Protein AF-A0A956QX83-F1 (afdb_monomer_lite)

Foldseek 3Di:
DQVVVVVVCVVVVQKDKAFLQDVVLPTDPVPVVRIAIFGPLLRVLVVVLVVVVVVVCVVPVFDKAKGWDFDCDPPHSHGQKIWIWIATPQGWIWIAIGGRDSDNPDGPPTDTDDDPPDPPFLAFDPVLLLLLLLQVLVQLLLVVLVCVQQDDDKDWDADQPVQWIWIQHPNDIDTFHKAWQFKDALSNQKTFGPVLPVVVVGDPVRCPLLVQQCVVCVVVVGCVSPPRMGGVSHPNPVSVQSSSCLSVVASHKDWDDDDRMTIIIGTHPDVPRDDDPALLVSCQVRLVVCVVPDDRQASQSNSVSSLVVVPWDWDDDPFWIWTQDPQRFIWIWGADPSNHTPDIDGDGDDDD

Sequence (352 aa):
MANLKLEMLKMTGQVSKVLLMPELFGGDDKNKLNVIWLYKSAAKQKDEFDRQLQALIQESGIEWSYRAEPEYGDDSEMPECLKLQAISRNGQKLTQTIANSSSAGAVTVAEFSEGHESEALFLPSPKFVDLYHQHIAASFDKHVQLEELLGDDWSWNLDMSTALLTLTIKGDTLDIPFQVLGSESHVSGTWLWSWANQASNLPEKVLDAALKLRAQGEDQEIPELTEASLPLEAVSGHMLSLVARGICGADAFFCGPYENGGVFLLLTDFPQLPVPENPAVRMTSIFPLLVSNVPVDNHRAAFEGYAKYYGFVTEQDQSEVVARHEKFGELVAEFDEMNRMTSLDARLQPTG

pLDDT: mean 85.87, std 13.09, range [37.88, 98.5]

Secondary structure (DSSP, 8-state):
-HHHHHHHHHHTT-EEEEESS-GGGT--SSSGGGEEEEEHHHHHHHHHHHHHHHHHHHHH---EEEEEEEE--TT-SS-SEEEEEEEETTSEEEEEEEE--SS-----PPEEEE-------S---HHHHHHHHHHHHHHHHHHHHHHHHHTTSEEEEEETTTTEEEEEETTEEEEEEEEEEEEEETTTTEEEEGGG-GGGT--GGG-HHHHHHHHHHHHHT-HHHHSSEEETTT--HHHHHHHHHHHHT-SEEEEEEETTEEEEEEE-S-TTSPPPS-HHHHHHHHHHHHHHHS--S-HHHHHHHHHHHTTPEEEE-SSEEEEEETTTEEEEEEE-TTS-EEEEEEEPPP--

Radius of gyration: 24.21 Å; chains: 1; bounding box: 53×48×77 Å

Structure (mmCIF, N/CA/C/O backbone):
data_AF-A0A956QX83-F1
#
_entry.id   AF-A0A956QX83-F1
#
loop_
_atom_site.group_PDB
_atom_site.id
_atom_site.type_symbol
_atom_site.label_atom_id
_atom_site.label_alt_id
_atom_site.label_comp_id
_atom_site.label_asym_id
_atom_site.label_entity_id
_atom_site.label_seq_id
_atom_site.pdbx_PDB_ins_code
_atom_site.Cartn_x
_atom_site.Cartn_y
_atom_site.Cartn_z
_atom_site.occupancy
_atom_site.B_iso_or_equiv
_atom_site.auth_seq_id
_atom_site.auth_comp_id
_atom_site.auth_asym_id
_atom_site.auth_atom_id
_atom_site.pdbx_PDB_model_num
ATOM 1 N N . MET A 1 1 ? 14.057 -14.928 -30.510 1.00 46.44 1 MET A N 1
ATOM 2 C CA . MET A 1 1 ? 14.604 -14.310 -31.746 1.00 46.44 1 MET A CA 1
ATOM 3 C C . MET A 1 1 ? 14.774 -12.789 -31.632 1.00 46.44 1 MET A C 1
ATOM 5 O O . MET A 1 1 ? 15.619 -12.268 -32.349 1.00 46.44 1 MET A O 1
ATOM 9 N N . ALA A 1 2 ? 14.039 -12.092 -30.750 1.00 50.97 2 ALA A N 1
ATOM 10 C CA . ALA A 1 2 ? 14.083 -10.630 -30.584 1.00 50.97 2 ALA A CA 1
ATOM 11 C C . ALA A 1 2 ? 15.495 -10.050 -30.342 1.00 50.97 2 ALA A C 1
ATOM 13 O O . ALA A 1 2 ? 15.917 -9.165 -31.086 1.00 50.97 2 ALA A O 1
ATOM 14 N N . ASN A 1 3 ? 16.269 -10.656 -29.436 1.00 56.69 3 ASN A N 1
ATOM 15 C CA . ASN A 1 3 ? 17.637 -10.234 -29.094 1.00 56.69 3 ASN A CA 1
ATOM 16 C C . ASN A 1 3 ? 18.593 -10.166 -30.309 1.00 56.69 3 ASN A C 1
ATOM 18 O O . ASN A 1 3 ? 19.411 -9.260 -30.438 1.00 56.69 3 ASN A O 1
ATOM 22 N N . LEU A 1 4 ? 18.433 -11.058 -31.300 1.00 65.12 4 LEU A N 1
ATOM 23 C CA . LEU A 1 4 ? 19.295 -11.063 -32.492 1.00 65.12 4 LEU A CA 1
ATOM 24 C C . LEU A 1 4 ? 19.037 -9.855 -33.414 1.00 65.12 4 LEU A C 1
ATOM 26 O O . LEU A 1 4 ? 19.945 -9.379 -34.095 1.00 65.12 4 LEU A O 1
ATOM 30 N N . LYS A 1 5 ? 17.794 -9.358 -33.452 1.00 76.44 5 LYS A N 1
ATOM 31 C CA . LYS A 1 5 ? 17.377 -8.266 -34.343 1.00 76.44 5 LYS A CA 1
ATOM 32 C C . LYS A 1 5 ? 17.945 -6.927 -33.875 1.00 76.44 5 LYS A C 1
ATOM 34 O O . LYS A 1 5 ? 18.493 -6.188 -34.692 1.00 76.44 5 LYS A O 1
ATOM 39 N N . LEU A 1 6 ? 17.852 -6.631 -32.578 1.00 78.31 6 LEU A N 1
ATOM 40 C CA . LEU A 1 6 ? 18.382 -5.393 -32.008 1.00 78.31 6 LEU A CA 1
ATOM 41 C C . LEU A 1 6 ? 19.915 -5.337 -32.112 1.00 78.31 6 LEU A C 1
ATOM 43 O O . LEU A 1 6 ? 20.459 -4.314 -32.528 1.00 78.31 6 LEU A O 1
ATOM 47 N N . GLU A 1 7 ? 20.615 -6.438 -31.829 1.00 78.56 7 GLU A N 1
ATOM 48 C CA . GLU A 1 7 ? 22.078 -6.501 -31.967 1.00 78.56 7 GLU A CA 1
ATOM 49 C C . GLU A 1 7 ? 22.543 -6.242 -33.412 1.00 78.56 7 GLU A C 1
ATOM 51 O O . GLU A 1 7 ? 23.458 -5.447 -33.642 1.00 78.56 7 GLU A O 1
ATOM 56 N N . MET A 1 8 ? 21.854 -6.793 -34.420 1.00 80.00 8 MET A N 1
ATOM 57 C CA . MET A 1 8 ? 22.146 -6.484 -35.828 1.00 80.00 8 MET A CA 1
ATOM 58 C C . MET A 1 8 ? 21.901 -5.008 -36.179 1.00 80.00 8 MET A C 1
ATOM 60 O O . MET A 1 8 ? 22.677 -4.402 -36.928 1.00 80.00 8 MET A O 1
ATOM 64 N N . LEU A 1 9 ? 20.840 -4.400 -35.644 1.00 82.75 9 LEU A N 1
ATOM 65 C CA . LEU A 1 9 ? 20.542 -2.982 -35.860 1.00 82.75 9 LEU A CA 1
ATOM 66 C C . LEU A 1 9 ? 21.596 -2.070 -35.215 1.00 82.75 9 LEU A C 1
ATOM 68 O O . LEU A 1 9 ? 21.980 -1.066 -35.824 1.00 82.75 9 LEU A O 1
ATOM 72 N N . LYS A 1 10 ? 22.109 -2.436 -34.032 1.00 84.25 10 LYS A N 1
ATOM 73 C CA . LYS A 1 10 ? 23.231 -1.746 -33.372 1.00 84.25 10 LYS A CA 1
ATOM 74 C C . LYS A 1 10 ? 24.503 -1.842 -34.214 1.00 84.25 10 LYS A C 1
ATOM 76 O O . LYS A 1 10 ? 25.115 -0.817 -34.506 1.00 84.25 10 LYS A O 1
ATOM 81 N N . MET A 1 11 ? 24.861 -3.044 -34.679 1.00 80.88 11 MET A N 1
ATOM 82 C CA . MET A 1 11 ? 26.059 -3.274 -35.504 1.00 80.88 11 MET A CA 1
ATOM 83 C C . MET A 1 11 ? 26.023 -2.520 -36.837 1.00 80.88 11 MET A C 1
ATOM 85 O O . MET A 1 11 ? 27.048 -2.034 -37.308 1.00 80.88 11 MET A O 1
ATOM 89 N N . THR A 1 12 ? 24.842 -2.413 -37.449 1.00 79.31 12 THR A N 1
ATOM 90 C CA . THR A 1 12 ? 24.645 -1.678 -38.709 1.00 79.31 12 THR A CA 1
ATOM 91 C C . THR A 1 12 ? 24.437 -0.174 -38.502 1.00 79.31 12 THR A C 1
ATOM 93 O O . THR A 1 12 ? 24.319 0.572 -39.474 1.00 79.31 12 THR A O 1
ATOM 96 N N . GLY A 1 13 ? 24.400 0.292 -37.247 1.00 83.62 13 GLY A N 1
ATOM 97 C CA . GLY A 1 13 ? 24.228 1.698 -36.891 1.00 83.62 13 GLY A CA 1
ATOM 98 C C . GLY A 1 13 ? 22.877 2.279 -37.312 1.00 83.62 13 GLY A C 1
ATOM 99 O O . GLY A 1 13 ? 22.805 3.469 -37.621 1.00 83.62 13 GLY A O 1
ATOM 100 N N . GLN A 1 14 ? 21.821 1.467 -37.381 1.00 82.00 14 GLN A N 1
ATOM 101 C CA . GLN A 1 14 ? 20.471 1.910 -37.767 1.00 82.00 14 GLN A CA 1
ATOM 102 C C . GLN A 1 14 ? 19.671 2.486 -36.593 1.00 82.00 14 GLN A C 1
ATOM 104 O O . GLN A 1 14 ? 18.729 3.256 -36.797 1.00 82.00 14 GLN A O 1
ATOM 109 N N . VAL A 1 15 ? 20.075 2.145 -35.372 1.00 89.00 15 VAL A N 1
ATOM 110 C CA . VAL A 1 15 ? 19.472 2.613 -34.124 1.00 89.00 15 VAL A CA 1
ATOM 111 C C . VAL A 1 15 ? 20.457 3.458 -33.324 1.00 89.00 15 VAL A C 1
ATOM 113 O O . VAL A 1 15 ? 21.674 3.334 -33.483 1.00 89.00 15 VAL A O 1
ATOM 116 N N . SER A 1 16 ? 19.915 4.309 -32.464 1.00 92.12 16 SER A N 1
ATOM 117 C CA . SER A 1 16 ? 20.657 5.111 -31.497 1.00 92.12 16 SER A CA 1
ATOM 118 C C . SER A 1 16 ? 20.177 4.791 -30.085 1.00 92.12 16 SER A C 1
ATOM 120 O O . SER A 1 16 ? 18.991 4.529 -29.868 1.00 92.12 16 SER A O 1
ATOM 122 N N . LYS A 1 17 ? 21.113 4.841 -29.135 1.00 91.38 17 LYS A N 1
ATOM 123 C CA . LYS A 1 17 ? 20.817 4.883 -27.703 1.00 91.38 17 LYS A CA 1
ATOM 124 C C . LYS A 1 17 ? 20.175 6.238 -27.407 1.00 91.38 17 LYS A C 1
ATOM 126 O O . LYS A 1 17 ? 20.722 7.257 -27.825 1.00 91.38 17 LYS A O 1
ATOM 131 N N . VAL A 1 18 ? 19.035 6.240 -26.728 1.00 90.62 18 VAL A N 1
ATOM 132 C CA . VAL A 1 18 ? 18.272 7.448 -26.396 1.00 90.62 18 VAL A CA 1
ATOM 133 C C . VAL A 1 18 ? 17.897 7.401 -24.921 1.00 90.62 18 VAL A C 1
ATOM 135 O O . VAL A 1 18 ? 17.578 6.329 -24.401 1.00 90.62 18 VAL A O 1
ATOM 138 N N . LEU A 1 19 ? 17.951 8.555 -24.258 1.00 83.12 19 LEU A N 1
ATOM 139 C CA . LEU A 1 19 ? 17.480 8.691 -22.887 1.00 83.12 19 LEU A CA 1
ATOM 140 C C . LEU A 1 19 ? 15.972 8.966 -22.870 1.00 83.12 19 LEU A C 1
ATOM 142 O O . LEU A 1 19 ? 15.488 9.825 -23.614 1.00 83.12 19 LEU A O 1
ATOM 146 N N . LEU A 1 20 ? 15.230 8.256 -22.020 1.00 81.25 20 LEU A N 1
ATOM 147 C CA . LEU A 1 20 ? 13.818 8.552 -21.769 1.00 81.25 20 LEU A CA 1
ATOM 148 C C . LEU A 1 20 ? 13.698 9.923 -21.100 1.00 81.25 20 LEU A C 1
ATOM 150 O O . LEU A 1 20 ? 13.101 10.841 -21.668 1.00 81.25 20 LEU A O 1
ATOM 154 N N . MET A 1 21 ? 14.357 10.070 -19.955 1.00 84.06 21 MET A N 1
ATOM 155 C CA . MET A 1 21 ? 14.589 11.316 -19.242 1.00 84.06 21 MET A CA 1
ATOM 156 C C . MET A 1 21 ? 15.870 11.979 -19.766 1.00 84.06 21 MET A C 1
ATOM 158 O O . MET A 1 21 ? 16.940 11.372 -19.665 1.00 84.06 21 MET A O 1
ATOM 162 N N . PRO A 1 22 ? 15.805 13.197 -20.329 1.00 86.12 22 PRO A N 1
ATOM 163 C CA . PRO A 1 22 ? 16.991 13.877 -20.833 1.00 86.12 22 PRO A CA 1
ATOM 164 C C . PRO A 1 22 ? 17.897 14.359 -19.689 1.00 86.12 22 PRO A C 1
ATOM 166 O O . PRO A 1 22 ? 17.451 14.556 -18.557 1.00 86.12 22 PRO A O 1
ATOM 169 N N . GLU A 1 23 ? 19.167 14.626 -20.006 1.00 82.56 23 GLU A N 1
ATOM 170 C CA . GLU A 1 23 ? 20.165 15.151 -19.053 1.00 82.56 23 GLU A CA 1
ATOM 171 C C . GLU A 1 23 ? 19.707 16.445 -18.364 1.00 82.56 23 GLU A C 1
ATOM 173 O O . GLU A 1 23 ? 20.067 16.705 -17.217 1.00 82.56 23 GLU A O 1
ATOM 178 N N . LEU A 1 24 ? 18.860 17.228 -19.043 1.00 79.50 24 LEU A N 1
ATOM 179 C CA . LEU A 1 24 ? 18.242 18.443 -18.512 1.00 79.50 24 LEU A CA 1
ATOM 180 C C . LEU A 1 24 ? 17.506 18.217 -17.179 1.00 79.50 24 LEU A C 1
ATOM 182 O O . LEU A 1 24 ? 17.478 19.119 -16.348 1.00 79.50 24 LEU A O 1
ATOM 186 N N . PHE A 1 25 ? 16.954 17.021 -16.969 1.00 74.50 25 PHE A N 1
ATOM 187 C CA . PHE A 1 25 ? 16.244 16.619 -15.751 1.00 74.50 25 PHE A CA 1
ATOM 188 C C . PHE A 1 25 ? 17.030 15.582 -14.932 1.00 74.50 25 PHE A C 1
ATOM 190 O O . PHE A 1 25 ? 16.453 14.801 -14.180 1.00 74.50 25 PHE A O 1
ATOM 197 N N . GLY A 1 26 ? 18.356 15.536 -15.090 1.00 73.56 26 GLY A N 1
ATOM 198 C CA . GLY A 1 26 ? 19.218 14.607 -14.354 1.00 73.56 26 GLY A CA 1
ATOM 199 C C . GLY A 1 26 ? 19.170 13.164 -14.863 1.00 73.56 26 GLY A C 1
ATOM 200 O O . GLY A 1 26 ? 19.702 12.273 -14.206 1.00 73.56 26 GLY A O 1
ATOM 201 N N . GLY A 1 27 ? 18.560 12.919 -16.026 1.00 75.62 27 GLY A N 1
ATOM 202 C CA . GLY A 1 27 ? 18.612 11.614 -16.668 1.00 75.62 27 GLY A CA 1
ATOM 203 C C . GLY A 1 27 ? 20.031 11.274 -17.116 1.00 75.62 27 GLY A C 1
ATOM 204 O O . GLY A 1 27 ? 20.701 12.087 -17.748 1.00 75.62 27 GLY A O 1
ATOM 205 N N . ASP A 1 28 ? 20.485 10.061 -16.812 1.00 78.06 28 ASP A N 1
ATOM 206 C CA . ASP A 1 28 ? 21.788 9.566 -17.247 1.00 78.06 28 ASP A CA 1
ATOM 207 C C . ASP A 1 28 ? 21.687 8.203 -17.931 1.00 78.06 28 ASP A C 1
ATOM 209 O O . ASP A 1 28 ? 20.619 7.593 -18.031 1.00 78.06 28 ASP A O 1
ATOM 213 N N . ASP A 1 29 ? 22.827 7.746 -18.440 1.00 77.19 29 ASP A N 1
ATOM 214 C CA . ASP A 1 29 ? 22.947 6.519 -19.207 1.00 77.19 29 ASP A CA 1
ATOM 215 C C . ASP A 1 29 ? 23.491 5.329 -18.387 1.00 77.19 29 ASP A C 1
ATOM 217 O O . ASP A 1 29 ? 23.665 4.233 -18.944 1.00 77.19 29 ASP A O 1
ATOM 221 N N . LYS A 1 30 ? 23.730 5.551 -17.081 1.00 70.88 30 LYS A N 1
ATOM 222 C CA . LYS A 1 30 ? 24.133 4.555 -16.077 1.00 70.88 30 LYS A CA 1
ATOM 223 C C . LYS A 1 30 ? 22.913 3.831 -15.526 1.00 70.88 30 LYS A C 1
ATOM 225 O O . LYS A 1 30 ? 22.973 2.618 -15.306 1.00 70.88 30 LYS A O 1
ATOM 230 N N . ASN A 1 31 ? 21.802 4.549 -15.351 1.00 68.50 31 ASN A N 1
ATOM 231 C CA . ASN A 1 31 ? 20.514 3.944 -15.070 1.00 68.50 31 ASN A CA 1
ATOM 232 C C . ASN A 1 31 ? 19.985 3.260 -16.336 1.00 68.50 31 ASN A C 1
ATOM 234 O O . ASN A 1 31 ? 19.467 3.897 -17.252 1.00 68.50 31 ASN A O 1
ATOM 238 N N . LYS A 1 32 ? 20.086 1.929 -16.378 1.00 72.00 32 LYS A N 1
ATOM 239 C CA . LYS A 1 32 ? 19.614 1.134 -17.520 1.00 72.00 32 LYS A CA 1
ATOM 240 C C . LYS A 1 32 ? 18.109 1.284 -17.779 1.00 72.00 32 LYS A C 1
ATOM 242 O O . LYS A 1 32 ? 17.696 1.047 -18.908 1.00 72.00 32 LYS A O 1
ATOM 247 N N . LEU A 1 33 ? 17.321 1.705 -16.784 1.00 70.12 33 LEU A N 1
ATOM 248 C CA . LEU A 1 33 ? 15.886 1.976 -16.934 1.00 70.12 33 LEU A CA 1
ATOM 249 C C . LEU A 1 33 ? 15.605 3.279 -17.693 1.00 70.12 33 LEU A C 1
ATOM 251 O O . LEU A 1 33 ? 14.513 3.454 -18.219 1.00 70.12 33 LEU A O 1
ATOM 255 N N . ASN A 1 34 ? 16.587 4.177 -17.791 1.00 79.44 34 ASN A N 1
ATOM 256 C CA . ASN A 1 34 ? 16.458 5.435 -18.519 1.00 79.44 34 ASN A CA 1
ATOM 257 C C . ASN A 1 34 ? 16.865 5.319 -19.998 1.00 79.44 34 ASN A C 1
ATOM 259 O O . ASN A 1 34 ? 16.892 6.310 -20.722 1.00 79.44 34 ASN A O 1
ATOM 263 N N . VAL A 1 35 ? 17.230 4.125 -20.463 1.00 83.50 35 VAL A N 1
ATOM 264 C CA . VAL A 1 35 ? 17.821 3.924 -21.785 1.00 83.50 35 VAL A CA 1
ATOM 265 C C . VAL A 1 35 ? 16.893 3.092 -22.654 1.00 83.50 35 VAL A C 1
ATOM 267 O O . VAL A 1 35 ? 16.581 1.951 -22.325 1.00 83.50 35 VAL A O 1
ATOM 270 N N . ILE A 1 36 ? 16.564 3.617 -23.831 1.00 89.25 36 ILE A N 1
ATOM 271 C CA . ILE A 1 36 ? 15.876 2.876 -24.891 1.00 89.25 36 ILE A CA 1
ATOM 272 C C . ILE A 1 36 ? 16.667 2.923 -26.200 1.00 89.25 36 ILE A C 1
ATOM 274 O O . ILE A 1 36 ? 17.572 3.743 -26.390 1.00 89.25 36 ILE A O 1
ATOM 278 N N . TRP A 1 37 ? 16.315 2.031 -27.124 1.00 91.00 37 TRP A N 1
ATOM 279 C CA . TRP A 1 37 ? 16.853 2.021 -28.482 1.00 91.00 37 TRP A CA 1
ATOM 280 C C . TRP A 1 37 ? 15.775 2.430 -29.478 1.00 91.00 37 TRP A C 1
ATOM 282 O O . TRP A 1 37 ? 14.738 1.779 -29.599 1.00 91.00 37 TRP A O 1
ATOM 292 N N . LEU A 1 38 ? 16.051 3.498 -30.222 1.00 90.75 38 LEU A N 1
ATOM 293 C CA . LEU A 1 38 ? 15.176 4.011 -31.272 1.00 90.75 38 LEU A CA 1
ATOM 294 C C . LEU A 1 38 ? 15.886 3.957 -32.620 1.00 90.75 38 LEU A C 1
ATOM 296 O O . LEU A 1 38 ? 17.107 4.108 -32.695 1.00 90.75 38 LEU A O 1
ATOM 300 N N . TYR A 1 39 ? 15.133 3.808 -33.709 1.00 90.81 39 TYR A N 1
ATOM 301 C CA . TYR A 1 39 ? 15.662 4.104 -35.039 1.00 90.81 39 TYR A CA 1
ATOM 302 C C . TYR A 1 39 ? 16.174 5.546 -35.086 1.00 90.81 39 TYR A C 1
ATOM 304 O O . TYR A 1 39 ? 15.608 6.445 -34.464 1.00 90.81 39 TYR A O 1
ATOM 312 N N . LYS A 1 40 ? 17.236 5.792 -35.862 1.00 90.81 40 LYS A N 1
ATOM 313 C CA . LYS A 1 40 ? 17.860 7.126 -35.969 1.00 90.81 40 LYS A CA 1
ATOM 314 C C . LYS A 1 40 ? 16.878 8.252 -36.318 1.00 90.81 40 LYS A C 1
ATOM 316 O O . LYS A 1 40 ? 17.082 9.386 -35.902 1.00 90.81 40 LYS A O 1
ATOM 321 N N . SER A 1 41 ? 15.838 7.957 -37.093 1.00 86.31 41 SER A N 1
ATOM 322 C CA . SER A 1 41 ? 14.743 8.879 -37.426 1.00 86.31 41 SER A CA 1
ATOM 323 C C . SER A 1 41 ? 13.917 9.287 -36.202 1.00 86.31 41 SER A C 1
ATOM 325 O O . SER A 1 41 ? 13.597 10.463 -36.056 1.00 86.31 41 SER A O 1
ATOM 327 N N . ALA A 1 42 ? 13.583 8.338 -35.328 1.00 88.38 42 ALA A N 1
ATOM 328 C CA . ALA A 1 42 ? 12.840 8.577 -34.093 1.00 88.38 42 ALA A CA 1
ATOM 329 C C . ALA A 1 42 ? 13.721 9.233 -33.017 1.00 88.38 42 ALA A C 1
ATOM 331 O O . ALA A 1 42 ? 13.288 10.181 -32.369 1.00 88.38 42 ALA A O 1
ATOM 332 N N . ALA A 1 43 ? 14.989 8.820 -32.908 1.00 91.19 43 ALA A N 1
ATOM 333 C CA . ALA A 1 43 ? 15.965 9.458 -32.023 1.00 91.19 43 ALA A CA 1
ATOM 334 C C . ALA A 1 43 ? 16.116 10.961 -32.321 1.00 91.19 43 ALA A C 1
ATOM 336 O O . ALA A 1 43 ? 16.028 11.781 -31.419 1.00 91.19 43 ALA A O 1
ATOM 337 N N . LYS A 1 44 ? 16.215 11.341 -33.603 1.00 91.25 44 LYS A N 1
ATOM 338 C CA . LYS A 1 44 ? 16.272 12.758 -34.001 1.00 91.25 44 LYS A CA 1
ATOM 339 C C . LYS A 1 44 ? 15.028 13.561 -33.617 1.00 91.25 44 LYS A C 1
ATOM 341 O O . LYS A 1 44 ? 15.147 14.752 -33.362 1.00 91.25 44 LYS A O 1
ATOM 346 N N . GLN A 1 45 ? 13.848 12.941 -33.629 1.00 90.25 45 GLN A N 1
ATOM 347 C CA . GLN A 1 45 ? 12.608 13.615 -33.229 1.00 90.25 45 GLN A CA 1
ATOM 348 C C . GLN A 1 45 ? 12.589 13.870 -31.721 1.00 90.25 45 GLN A C 1
ATOM 350 O O . GLN A 1 45 ? 12.242 14.966 -31.298 1.00 90.25 45 GLN A O 1
ATOM 355 N N . LYS A 1 46 ? 13.053 12.900 -30.928 1.00 92.31 46 LYS A N 1
ATOM 356 C CA . LYS A 1 46 ? 13.252 13.067 -29.487 1.00 92.31 46 LYS A CA 1
ATOM 357 C C . LYS A 1 46 ? 14.265 14.174 -29.177 1.00 92.31 46 LYS A C 1
ATOM 359 O O . LYS A 1 46 ? 13.968 15.049 -28.374 1.00 92.31 46 LYS A O 1
ATOM 364 N N . ASP A 1 47 ? 15.407 14.182 -29.866 1.00 91.81 47 ASP A N 1
ATOM 365 C CA . ASP A 1 47 ? 16.435 15.219 -29.697 1.00 91.81 47 ASP A CA 1
ATOM 366 C C . ASP A 1 47 ? 15.901 16.627 -30.022 1.00 91.81 47 ASP A C 1
ATOM 368 O O . ASP A 1 47 ? 16.357 17.622 -29.459 1.00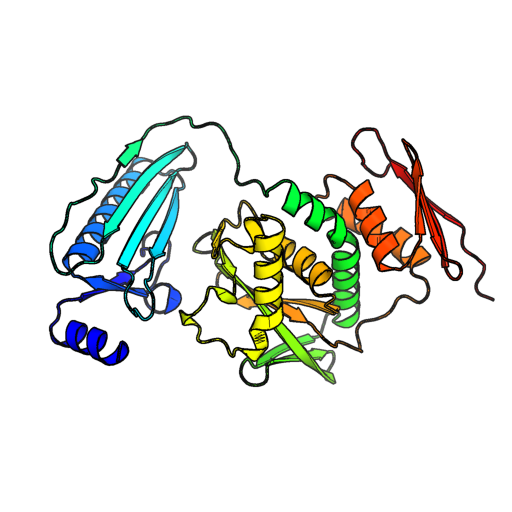 91.81 47 ASP A O 1
ATOM 372 N N . GLU A 1 48 ? 14.965 16.733 -30.970 1.00 92.31 48 GLU A N 1
ATOM 373 C CA . GLU A 1 48 ? 14.306 17.994 -31.312 1.00 92.31 48 GLU A CA 1
ATOM 374 C C . GLU A 1 48 ? 13.328 18.434 -30.217 1.00 92.31 48 GLU A C 1
ATOM 376 O O . GLU A 1 48 ? 13.375 19.590 -29.800 1.00 92.31 48 GLU A O 1
ATOM 381 N N . PHE A 1 49 ? 12.502 17.512 -29.712 1.00 91.38 49 PHE A N 1
ATOM 382 C CA . PHE A 1 49 ? 11.592 17.762 -28.591 1.00 91.38 49 PHE A CA 1
ATOM 383 C C . PHE A 1 49 ? 12.343 18.269 -27.356 1.00 91.38 49 PHE A C 1
ATOM 385 O O . PHE A 1 49 ? 11.992 19.304 -26.789 1.00 91.38 49 PHE A O 1
ATOM 392 N N . ASP A 1 50 ? 13.422 17.581 -26.976 1.00 89.44 50 ASP A N 1
ATOM 393 C CA . ASP A 1 50 ? 14.226 17.941 -25.805 1.00 89.44 50 ASP A CA 1
ATOM 394 C C . ASP A 1 50 ? 14.865 19.323 -25.959 1.00 89.44 50 ASP A C 1
ATOM 396 O O . ASP A 1 50 ? 14.907 20.101 -25.006 1.00 89.44 50 ASP A O 1
ATOM 400 N N . ARG A 1 51 ? 15.332 19.664 -27.168 1.00 91.50 51 ARG A N 1
ATOM 401 C CA . ARG A 1 51 ? 15.920 20.979 -27.449 1.00 91.50 51 ARG A CA 1
ATOM 402 C C . ARG A 1 51 ? 14.883 22.097 -27.374 1.00 91.50 51 ARG A C 1
ATOM 404 O O . ARG A 1 51 ? 15.194 23.171 -26.863 1.00 91.50 51 ARG A O 1
ATOM 411 N N . GLN A 1 52 ? 13.669 21.852 -27.868 1.00 90.62 52 GLN A N 1
ATOM 412 C CA . GLN A 1 52 ? 12.560 22.803 -27.756 1.00 90.62 52 GLN A CA 1
ATOM 413 C C . GLN A 1 52 ? 12.191 23.041 -26.291 1.00 90.62 52 GLN A C 1
ATOM 415 O O . GLN A 1 52 ? 12.097 24.188 -25.860 1.00 90.62 52 GLN A O 1
ATOM 420 N N . LEU A 1 53 ? 12.069 21.972 -25.504 1.00 87.12 53 LEU A N 1
ATOM 421 C CA . LEU A 1 53 ? 11.797 22.072 -24.074 1.00 87.12 53 LEU A CA 1
ATOM 422 C C . LEU A 1 53 ? 12.917 22.799 -23.315 1.00 87.12 53 LEU A C 1
ATOM 424 O O . LEU A 1 53 ? 12.643 23.649 -22.470 1.00 87.12 53 LEU A O 1
ATOM 428 N N . GLN A 1 54 ? 14.180 22.524 -23.648 1.00 89.06 54 GLN A N 1
ATOM 429 C CA . GLN A 1 54 ? 15.321 23.218 -23.055 1.00 89.06 54 GLN A CA 1
ATOM 430 C C . GLN A 1 54 ? 15.279 24.729 -23.313 1.00 89.06 54 GLN A C 1
ATOM 432 O O . GLN A 1 54 ? 15.553 25.505 -22.397 1.00 89.06 54 GLN A O 1
ATOM 437 N N . ALA A 1 55 ? 14.917 25.151 -24.529 1.00 88.06 55 ALA A N 1
ATOM 438 C CA . ALA A 1 55 ? 14.750 26.566 -24.851 1.00 88.06 55 ALA A CA 1
ATOM 439 C C . ALA A 1 55 ? 13.629 27.204 -24.010 1.00 88.06 55 ALA A C 1
ATOM 441 O O . ALA A 1 55 ? 13.849 28.248 -23.399 1.00 88.06 55 ALA A O 1
ATOM 442 N N . LEU A 1 56 ? 12.477 26.533 -23.878 1.00 85.25 56 LEU A N 1
ATOM 443 C CA . LEU A 1 56 ? 11.351 27.009 -23.060 1.00 85.25 56 LEU A CA 1
ATOM 444 C C . LEU A 1 56 ? 11.716 27.158 -21.574 1.00 85.25 56 LEU A C 1
ATOM 446 O O . LEU A 1 56 ? 11.339 28.141 -20.930 1.00 85.25 56 LEU A O 1
ATOM 450 N N . ILE A 1 57 ? 12.477 26.211 -21.021 1.00 82.94 57 ILE A N 1
ATOM 451 C CA . ILE A 1 57 ? 12.953 26.268 -19.630 1.00 82.94 57 ILE A CA 1
ATOM 452 C C . ILE A 1 57 ? 13.920 27.439 -19.431 1.00 82.94 57 ILE A C 1
ATOM 454 O O . ILE A 1 57 ? 13.803 28.171 -18.448 1.00 82.94 57 ILE A O 1
ATOM 458 N N . GLN A 1 58 ? 14.846 27.654 -20.371 1.00 84.38 58 GLN A N 1
ATOM 459 C CA . GLN A 1 58 ? 15.810 28.758 -20.300 1.00 84.38 58 GLN A CA 1
ATOM 460 C C . GLN A 1 58 ? 15.154 30.136 -20.435 1.00 84.38 58 GLN A C 1
ATOM 462 O O . GLN A 1 58 ? 15.591 31.079 -19.778 1.00 84.38 58 GLN A O 1
ATOM 467 N N . GLU A 1 59 ? 14.121 30.263 -21.268 1.00 77.69 59 GLU A N 1
ATOM 468 C CA . GLU A 1 59 ? 13.413 31.528 -21.490 1.00 77.69 59 GLU A CA 1
ATOM 469 C C . GLU A 1 59 ? 12.496 31.911 -20.322 1.00 77.69 59 GLU A C 1
ATOM 471 O O . GLU A 1 59 ? 12.370 33.093 -20.000 1.00 77.69 59 GLU A O 1
ATOM 476 N N . SER A 1 60 ? 11.858 30.925 -19.684 1.00 74.88 60 SER A N 1
ATOM 477 C CA . SER A 1 60 ? 10.824 31.166 -18.670 1.00 74.88 60 SER A CA 1
ATOM 478 C C . SER A 1 60 ? 11.329 31.090 -17.226 1.00 74.8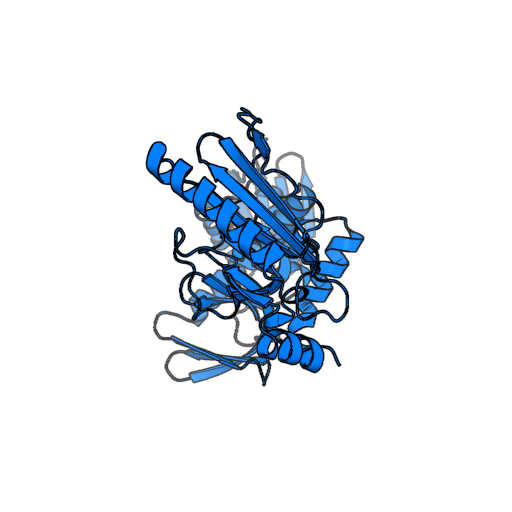8 60 SER A C 1
ATOM 480 O O . SER A 1 60 ? 10.787 31.775 -16.358 1.00 74.88 60 SER A O 1
ATOM 482 N N . GLY A 1 61 ? 12.343 30.261 -16.941 1.00 69.75 61 GLY A N 1
ATOM 483 C CA . GLY A 1 61 ? 12.765 29.938 -15.571 1.00 69.75 61 GLY A CA 1
ATOM 484 C C . GLY A 1 61 ? 11.687 29.225 -14.740 1.00 69.75 61 GLY A C 1
ATOM 485 O O . GLY A 1 61 ? 11.789 29.174 -13.516 1.00 69.75 61 GLY A O 1
ATOM 486 N N . ILE A 1 62 ? 10.637 28.721 -15.394 1.00 72.31 62 ILE A N 1
ATOM 487 C CA . ILE A 1 62 ? 9.502 28.035 -14.773 1.00 72.31 62 ILE A CA 1
ATOM 488 C C . ILE A 1 62 ? 9.854 26.555 -14.595 1.00 72.31 62 ILE A C 1
ATOM 490 O O . ILE A 1 62 ? 10.600 25.989 -15.389 1.00 72.31 62 ILE A O 1
ATOM 494 N N . GLU A 1 63 ? 9.320 25.924 -13.552 1.00 75.69 63 GLU A N 1
ATOM 495 C CA . GLU A 1 63 ? 9.438 24.478 -13.337 1.00 75.69 63 GLU A CA 1
ATOM 496 C C . GLU A 1 63 ? 8.572 23.707 -14.345 1.00 75.69 63 GLU A C 1
ATOM 498 O O . GLU A 1 63 ? 7.412 24.063 -14.570 1.00 75.69 63 GLU A O 1
ATOM 503 N N . TRP A 1 64 ? 9.123 22.639 -14.924 1.00 83.81 64 TRP A N 1
ATOM 504 C CA . TRP A 1 64 ? 8.428 21.745 -15.853 1.00 83.81 64 TRP A CA 1
ATOM 505 C C . TRP A 1 64 ? 8.468 20.311 -15.333 1.00 83.81 64 TRP A C 1
ATOM 507 O O . TRP A 1 64 ? 9.520 19.841 -14.902 1.00 83.81 64 TRP A O 1
ATOM 517 N N . SER A 1 65 ? 7.342 19.607 -15.423 1.00 78.50 65 SER A N 1
ATOM 518 C CA . SER A 1 65 ? 7.304 18.150 -15.383 1.00 78.50 65 SER A CA 1
ATOM 519 C C . SER A 1 65 ? 7.533 17.603 -16.789 1.00 78.50 65 SER A C 1
ATOM 521 O O . SER A 1 65 ? 7.173 18.236 -17.785 1.00 78.50 65 SER A O 1
ATOM 523 N N . TYR A 1 66 ? 8.157 16.433 -16.881 1.00 85.88 66 TYR A N 1
ATOM 524 C CA . TYR A 1 66 ? 8.477 15.783 -18.144 1.00 85.88 66 TYR A CA 1
ATOM 525 C C . TYR A 1 66 ? 8.179 14.288 -18.054 1.00 85.88 66 TYR A C 1
ATOM 527 O O . TYR A 1 66 ? 8.517 13.629 -17.072 1.00 85.88 66 TYR A O 1
ATOM 535 N N . ARG A 1 67 ? 7.585 13.744 -19.112 1.00 80.00 67 ARG A N 1
ATOM 536 C CA . ARG A 1 67 ? 7.206 12.345 -19.231 1.00 80.00 67 ARG A CA 1
ATOM 537 C C . ARG A 1 67 ? 7.577 11.797 -20.604 1.00 80.00 67 ARG A C 1
ATOM 539 O O . ARG A 1 67 ? 7.294 12.419 -21.627 1.00 80.00 67 ARG A O 1
ATOM 546 N N . ALA A 1 68 ? 8.173 10.608 -20.609 1.00 84.81 68 ALA A N 1
ATOM 547 C CA . ALA A 1 68 ? 8.464 9.827 -21.803 1.00 84.81 68 ALA A CA 1
ATOM 548 C C . ALA A 1 68 ? 7.938 8.398 -21.614 1.00 84.81 68 ALA A C 1
ATOM 550 O O . ALA A 1 68 ? 8.483 7.639 -20.817 1.00 84.81 68 ALA A O 1
ATOM 551 N N . GLU A 1 69 ? 6.879 8.044 -22.336 1.00 82.69 69 GLU A N 1
ATOM 552 C CA . GLU A 1 69 ? 6.181 6.759 -22.251 1.00 82.69 69 GLU A CA 1
ATOM 553 C C . GLU A 1 69 ? 6.470 5.934 -23.519 1.00 82.69 69 GLU A C 1
ATOM 555 O O . GLU A 1 69 ? 5.913 6.212 -24.588 1.00 82.69 69 GLU A O 1
ATOM 560 N N . PRO A 1 70 ? 7.386 4.954 -23.455 1.00 86.62 70 PRO A N 1
ATOM 561 C CA . PRO A 1 70 ? 7.595 4.006 -24.541 1.00 86.62 70 PRO A CA 1
ATOM 562 C C . PRO A 1 70 ? 6.478 2.949 -24.552 1.00 86.62 70 PRO A C 1
ATOM 564 O O . PRO A 1 70 ? 6.216 2.316 -23.533 1.00 86.62 70 PRO A O 1
ATOM 567 N N . GLU A 1 71 ? 5.866 2.702 -25.708 1.00 84.25 71 GLU A N 1
ATOM 568 C CA . GLU A 1 71 ? 4.883 1.625 -25.893 1.00 84.25 71 GLU A CA 1
ATOM 569 C C . GLU A 1 71 ? 5.507 0.472 -26.669 1.00 84.25 71 GLU A C 1
ATOM 571 O O . GLU A 1 71 ? 6.095 0.681 -27.732 1.00 84.25 71 GLU A O 1
ATOM 576 N N . TYR A 1 72 ? 5.369 -0.747 -26.156 1.00 80.62 72 TYR A N 1
ATOM 577 C CA . TYR A 1 72 ? 5.927 -1.954 -26.758 1.00 80.62 72 TYR A CA 1
ATOM 578 C C . TYR A 1 72 ? 4.801 -2.852 -27.266 1.00 80.62 72 TYR A C 1
ATOM 580 O O . TYR A 1 72 ? 3.816 -3.068 -26.565 1.00 80.62 72 TYR A O 1
ATOM 588 N N . GLY A 1 73 ? 4.967 -3.386 -28.474 1.00 74.31 73 GLY A N 1
ATOM 589 C CA . GLY A 1 73 ? 4.189 -4.531 -28.938 1.00 74.31 73 GLY A CA 1
ATOM 590 C C . GLY A 1 73 ? 4.738 -5.841 -28.366 1.00 74.31 73 GLY A C 1
ATOM 591 O O . GLY A 1 73 ? 5.863 -5.884 -27.853 1.00 74.31 73 GLY A O 1
ATOM 592 N N . ASP A 1 74 ? 3.956 -6.913 -28.490 1.00 61.03 74 ASP A N 1
ATOM 593 C CA . ASP A 1 74 ? 4.341 -8.251 -28.032 1.00 61.03 74 ASP A CA 1
ATOM 594 C C . ASP A 1 74 ? 5.707 -8.672 -28.622 1.00 61.03 74 ASP A C 1
ATOM 596 O O . ASP A 1 74 ? 5.952 -8.560 -29.827 1.00 61.03 74 ASP A O 1
ATOM 600 N N . ASP A 1 75 ? 6.612 -9.160 -27.765 1.00 57.16 75 ASP A N 1
ATOM 601 C CA . ASP A 1 75 ? 7.953 -9.664 -28.113 1.00 57.16 75 ASP A CA 1
ATOM 602 C C . ASP A 1 75 ? 8.955 -8.648 -28.727 1.00 57.16 75 ASP A C 1
ATOM 604 O O . ASP A 1 75 ? 9.919 -9.050 -29.399 1.00 57.16 75 ASP A O 1
ATOM 608 N N . SER A 1 76 ? 8.801 -7.337 -28.486 1.00 71.94 76 SER A N 1
ATOM 609 C CA . SER A 1 76 ? 9.739 -6.311 -28.980 1.00 71.94 76 SER A CA 1
ATOM 610 C C . SER A 1 76 ? 10.668 -5.732 -27.900 1.00 71.94 76 SER A C 1
ATOM 612 O O . SER A 1 76 ? 10.224 -5.190 -26.899 1.00 71.94 76 SER A O 1
ATOM 614 N N . GLU A 1 77 ? 11.984 -5.751 -28.146 1.00 77.56 77 GLU A N 1
ATOM 615 C CA . GLU A 1 77 ? 12.999 -5.081 -27.300 1.00 77.56 77 GLU A CA 1
ATOM 616 C C . GLU A 1 77 ? 13.141 -3.573 -27.590 1.00 77.56 77 GLU A C 1
ATOM 618 O O . GLU A 1 77 ? 13.884 -2.858 -26.916 1.00 77.56 77 GLU A O 1
ATOM 623 N N . MET A 1 78 ? 12.465 -3.082 -28.629 1.00 85.75 78 MET A N 1
ATOM 624 C CA . MET A 1 78 ? 12.381 -1.662 -28.969 1.00 85.75 78 MET A CA 1
ATOM 625 C C . MET A 1 78 ? 10.917 -1.228 -28.895 1.00 85.75 78 MET A C 1
ATOM 627 O O . MET A 1 78 ? 10.057 -1.982 -29.358 1.00 85.75 78 MET A O 1
ATOM 631 N N . PRO A 1 79 ? 10.613 -0.023 -28.397 1.00 85.56 79 PRO A N 1
ATOM 632 C CA . PRO A 1 79 ? 9.237 0.449 -28.391 1.00 85.56 79 PRO A CA 1
ATOM 633 C C . PRO A 1 79 ? 8.738 0.633 -29.824 1.00 85.56 79 PRO A C 1
ATOM 635 O O . PRO A 1 79 ? 9.522 0.976 -30.705 1.00 85.56 79 PRO A O 1
ATOM 638 N N . GLU A 1 80 ? 7.455 0.422 -30.080 1.00 85.88 80 GLU A N 1
ATOM 639 C CA . GLU A 1 80 ? 6.815 0.771 -31.350 1.00 85.88 80 GLU A CA 1
ATOM 640 C C . GLU A 1 80 ? 6.537 2.273 -31.434 1.00 85.88 80 GLU A C 1
ATOM 642 O O . GLU A 1 80 ? 6.618 2.867 -32.514 1.00 85.88 80 GLU A O 1
ATOM 647 N N . CYS A 1 81 ? 6.275 2.912 -30.291 1.00 85.81 81 CYS A N 1
ATOM 648 C CA . CYS A 1 81 ? 6.078 4.350 -30.200 1.00 85.81 81 CYS A CA 1
ATOM 649 C C . CYS A 1 81 ? 6.669 4.934 -28.907 1.00 85.81 81 CYS A C 1
ATOM 651 O O . CYS A 1 81 ? 6.889 4.228 -27.925 1.00 85.81 81 CYS A O 1
ATOM 653 N N . LEU A 1 82 ? 6.948 6.234 -28.919 1.00 86.81 82 LEU A N 1
ATOM 654 C CA . LEU A 1 82 ? 7.365 7.000 -27.753 1.00 86.81 82 LEU A CA 1
ATOM 655 C C . LEU A 1 82 ? 6.467 8.229 -27.624 1.00 86.81 82 LEU A C 1
ATOM 657 O O . LEU A 1 82 ? 6.496 9.108 -28.489 1.00 86.81 82 LEU A O 1
ATOM 661 N N . LYS A 1 83 ? 5.688 8.298 -26.549 1.00 85.12 83 LYS A N 1
ATOM 662 C CA . LYS A 1 83 ? 4.872 9.465 -26.208 1.00 85.12 83 LYS A CA 1
ATOM 663 C C . LYS A 1 83 ? 5.657 10.377 -25.275 1.00 85.12 83 LYS A C 1
ATOM 665 O O . LYS A 1 83 ? 6.194 9.935 -24.266 1.00 85.12 83 LYS A O 1
ATOM 670 N N . LEU A 1 84 ? 5.738 11.649 -25.629 1.00 83.56 84 LEU A N 1
ATOM 671 C CA . LEU A 1 84 ? 6.446 12.693 -24.904 1.00 83.56 84 LEU A CA 1
ATOM 672 C C . LEU A 1 84 ? 5.453 13.747 -24.440 1.00 83.56 84 LEU A C 1
ATOM 674 O O . LEU A 1 84 ? 4.598 14.193 -25.211 1.00 83.56 84 LEU A O 1
ATOM 678 N N . GLN A 1 85 ? 5.595 14.170 -23.193 1.00 85.81 85 GLN A N 1
ATOM 679 C CA . GLN A 1 85 ? 4.802 15.238 -22.609 1.00 85.81 85 GLN A CA 1
ATOM 680 C C . GLN A 1 85 ? 5.663 16.049 -21.650 1.00 85.81 85 GLN A C 1
ATOM 682 O O . GLN A 1 85 ? 6.355 15.488 -20.811 1.00 85.81 85 GLN A O 1
ATOM 687 N N . ALA A 1 86 ? 5.587 17.369 -21.745 1.00 81.56 86 ALA A N 1
ATOM 688 C CA . ALA A 1 86 ? 6.121 18.276 -20.749 1.00 81.56 86 ALA A CA 1
ATOM 689 C C . ALA A 1 86 ? 5.049 19.297 -20.368 1.00 81.56 86 ALA A C 1
ATOM 691 O O . ALA A 1 86 ? 4.363 19.826 -21.248 1.00 81.56 86 ALA A O 1
ATOM 692 N N . ILE A 1 87 ? 4.885 19.542 -19.069 1.00 79.19 87 ILE A N 1
ATOM 693 C CA . ILE A 1 87 ? 3.884 20.466 -18.529 1.00 79.19 87 ILE A CA 1
ATOM 694 C C . ILE A 1 87 ? 4.584 21.428 -17.575 1.00 79.19 87 ILE A C 1
ATOM 696 O O . ILE A 1 87 ? 5.232 21.008 -16.621 1.00 79.19 87 ILE A O 1
ATOM 700 N N . SER A 1 88 ? 4.463 22.724 -17.820 1.00 81.50 88 SER A N 1
ATOM 701 C CA . SER A 1 88 ? 4.987 23.741 -16.918 1.00 81.50 88 SER A CA 1
ATOM 702 C C . SER A 1 88 ? 4.054 23.962 -15.726 1.00 81.50 88 SER A C 1
ATOM 704 O O . SER A 1 88 ? 2.842 23.748 -15.794 1.00 81.50 88 SER A O 1
ATOM 706 N N . ARG A 1 89 ? 4.591 24.517 -14.639 1.00 67.50 89 ARG A N 1
ATOM 707 C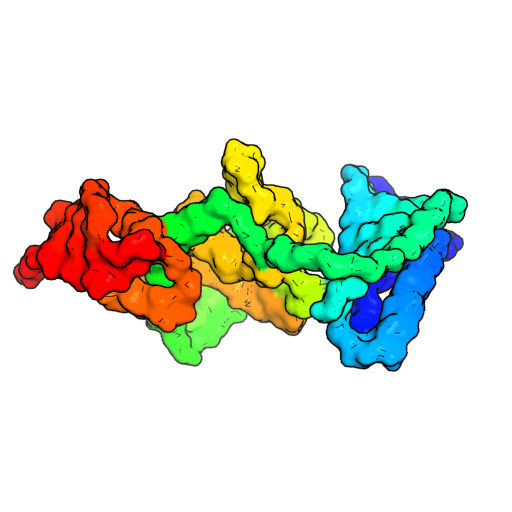 CA . ARG A 1 89 ? 3.805 24.906 -13.458 1.00 67.50 89 ARG A CA 1
ATOM 708 C C . ARG A 1 89 ? 2.679 25.906 -13.754 1.00 67.50 89 ARG A C 1
ATOM 710 O O . ARG A 1 89 ? 1.714 25.972 -13.002 1.00 67.50 89 ARG A O 1
ATOM 717 N N . ASN A 1 90 ? 2.792 26.696 -14.822 1.00 76.44 90 ASN A N 1
ATOM 718 C CA . ASN A 1 90 ? 1.753 27.635 -15.258 1.00 76.44 90 ASN A CA 1
ATOM 719 C C . ASN A 1 90 ? 0.826 27.068 -16.353 1.00 76.44 90 ASN A C 1
ATOM 721 O O . ASN A 1 90 ? 0.083 27.837 -16.958 1.00 76.44 90 ASN A O 1
ATOM 725 N N . GLY A 1 91 ? 0.861 25.754 -16.606 1.00 72.75 91 GLY A N 1
ATOM 726 C CA . GLY A 1 91 ? -0.080 25.064 -17.494 1.00 72.75 91 GLY A CA 1
ATOM 727 C C . GLY A 1 91 ? 0.286 25.074 -18.982 1.00 72.75 91 GLY A C 1
ATOM 728 O O . GLY A 1 91 ? -0.517 24.641 -19.804 1.00 72.75 91 GLY A O 1
ATOM 729 N N . GLN A 1 92 ? 1.484 25.533 -19.361 1.00 81.12 92 GLN A N 1
ATOM 730 C CA . GLN A 1 92 ? 1.981 25.355 -20.728 1.00 81.12 92 GLN A CA 1
ATOM 731 C C . GLN A 1 92 ? 2.270 23.878 -20.968 1.00 81.12 92 GLN A C 1
ATOM 733 O O . GLN A 1 92 ? 2.862 23.203 -20.126 1.00 81.12 92 GLN A O 1
ATOM 738 N N . LYS A 1 93 ? 1.870 23.380 -22.135 1.00 83.00 93 LYS A N 1
ATOM 739 C CA . LYS A 1 93 ? 1.991 21.967 -22.481 1.00 83.00 93 LYS A CA 1
ATOM 740 C C . LYS A 1 93 ? 2.698 21.806 -23.817 1.00 83.00 93 LYS A C 1
ATOM 742 O O . LYS A 1 93 ? 2.340 22.457 -24.797 1.00 83.00 93 LYS A O 1
ATOM 747 N N . LEU A 1 94 ? 3.681 20.911 -23.835 1.00 87.12 94 LEU A N 1
ATOM 748 C CA . LEU A 1 94 ? 4.381 20.455 -25.028 1.00 87.12 94 LEU A CA 1
ATOM 749 C C . LEU A 1 94 ? 4.204 18.940 -25.126 1.00 87.12 94 LEU A C 1
ATOM 751 O O . LEU A 1 94 ? 4.585 18.215 -24.209 1.00 87.12 94 LEU A O 1
ATOM 755 N N . THR A 1 95 ? 3.612 18.445 -26.212 1.00 86.19 95 THR A N 1
ATOM 756 C CA . THR A 1 95 ? 3.413 16.998 -26.408 1.00 86.19 95 THR A CA 1
ATOM 757 C C . THR A 1 95 ? 3.832 16.539 -27.791 1.00 86.19 95 THR A C 1
ATOM 759 O O . THR A 1 95 ? 3.714 17.285 -28.762 1.00 86.19 95 THR A O 1
ATOM 762 N N . GLN A 1 96 ? 4.320 15.302 -27.885 1.00 89.69 96 GLN A N 1
ATOM 763 C CA . GLN A 1 96 ? 4.652 14.672 -29.157 1.00 89.69 96 GLN A CA 1
ATOM 764 C C . GLN A 1 96 ? 4.538 13.150 -29.063 1.00 89.69 96 GLN A C 1
ATOM 766 O O . GLN A 1 96 ? 4.991 12.551 -28.100 1.00 89.69 96 GLN A O 1
ATOM 771 N N . THR A 1 97 ? 3.981 12.503 -30.087 1.00 88.81 97 THR A N 1
ATOM 772 C CA . THR A 1 97 ? 4.040 11.039 -30.232 1.00 88.81 97 THR A CA 1
ATOM 773 C C . THR A 1 97 ? 4.943 10.685 -31.405 1.00 88.81 97 THR A C 1
ATOM 775 O O . THR A 1 97 ? 4.711 11.134 -32.531 1.00 88.81 97 THR A O 1
ATOM 778 N N . ILE A 1 98 ? 5.970 9.879 -31.138 1.00 88.88 98 ILE A N 1
ATOM 779 C CA . ILE A 1 98 ? 7.000 9.477 -32.097 1.00 88.88 98 ILE A CA 1
ATOM 780 C C . ILE A 1 98 ? 6.814 7.998 -32.430 1.00 88.88 98 ILE A C 1
ATOM 782 O O . ILE A 1 98 ? 7.016 7.135 -31.582 1.00 88.88 98 ILE A O 1
ATOM 786 N N . ALA A 1 99 ? 6.493 7.684 -33.684 1.00 88.88 99 ALA A N 1
ATOM 787 C CA . ALA A 1 99 ? 6.520 6.305 -34.166 1.00 88.88 99 ALA A CA 1
ATOM 788 C C . ALA A 1 99 ? 7.973 5.832 -34.362 1.00 88.88 99 ALA A C 1
ATOM 790 O O . ALA A 1 99 ? 8.752 6.452 -35.096 1.00 88.88 99 ALA A O 1
ATOM 791 N N . ASN A 1 100 ? 8.346 4.708 -33.753 1.00 86.69 100 ASN A N 1
ATOM 792 C CA . ASN A 1 100 ? 9.691 4.148 -33.844 1.00 86.69 100 ASN A CA 1
ATOM 793 C C . ASN A 1 100 ? 9.833 3.244 -35.079 1.00 86.69 100 ASN A C 1
ATOM 795 O O . ASN A 1 100 ? 9.789 2.018 -34.999 1.00 86.69 100 ASN A O 1
ATOM 799 N N . SER A 1 101 ? 10.024 3.856 -36.248 1.00 80.94 101 SER A N 1
ATOM 800 C CA . SER A 1 101 ? 10.174 3.133 -37.518 1.00 80.94 101 SER A CA 1
ATOM 801 C C . SER A 1 101 ? 11.463 3.492 -38.261 1.00 80.94 101 SER A C 1
ATOM 803 O O . SER A 1 101 ? 12.013 4.581 -38.101 1.00 80.94 101 SER A O 1
ATOM 805 N N . SER A 1 102 ? 11.947 2.574 -39.106 1.00 69.06 102 SER A N 1
ATOM 806 C CA . SER A 1 102 ? 13.164 2.755 -39.918 1.00 69.06 102 SER A CA 1
ATOM 807 C C . SER A 1 102 ? 13.020 3.823 -41.007 1.00 69.06 102 SER A C 1
ATOM 809 O O . SER A 1 102 ? 14.014 4.338 -41.516 1.00 69.06 102 SER A O 1
ATOM 811 N N . SER A 1 103 ? 11.786 4.148 -41.388 1.00 61.22 103 SER A N 1
ATOM 812 C CA . SER A 1 103 ? 11.448 5.248 -42.288 1.00 61.22 103 SER A CA 1
ATOM 813 C C . SER A 1 103 ? 11.202 6.534 -41.504 1.00 61.22 103 SER A C 1
ATOM 815 O O . SER A 1 103 ? 10.702 6.501 -40.384 1.00 61.22 103 SER A O 1
ATOM 817 N N . ALA A 1 104 ? 11.473 7.689 -42.111 1.00 51.50 104 ALA A N 1
ATOM 818 C CA . ALA A 1 104 ? 10.902 8.953 -41.649 1.00 51.50 104 ALA A CA 1
ATOM 819 C C . ALA A 1 104 ? 9.386 8.953 -41.949 1.00 51.50 104 ALA A C 1
ATOM 821 O O . ALA A 1 104 ? 8.942 9.530 -42.938 1.00 51.50 104 ALA A O 1
ATOM 822 N N . GLY A 1 105 ? 8.609 8.196 -41.168 1.00 45.50 105 GLY A N 1
ATOM 823 C CA . GLY A 1 105 ? 7.146 8.261 -41.154 1.00 45.50 105 GLY A CA 1
ATOM 824 C C . GLY A 1 105 ? 6.668 9.586 -40.556 1.00 45.50 105 GLY A C 1
ATOM 825 O O . GLY A 1 105 ? 7.463 10.285 -39.932 1.00 45.50 105 GLY A O 1
ATOM 826 N N . ALA A 1 106 ? 5.399 9.934 -40.803 1.00 41.56 106 ALA A N 1
ATOM 827 C CA . ALA A 1 106 ? 4.792 11.232 -40.499 1.00 41.56 106 ALA A CA 1
ATOM 828 C C . ALA A 1 106 ? 5.286 11.841 -39.175 1.00 41.56 106 ALA A C 1
ATOM 830 O O . ALA A 1 106 ? 5.105 11.264 -38.106 1.00 41.56 106 ALA A O 1
ATOM 831 N N . VAL A 1 107 ? 5.917 13.012 -39.275 1.00 43.31 107 VAL A N 1
ATOM 832 C CA . VAL A 1 107 ? 6.285 13.831 -38.121 1.00 43.31 107 VAL A CA 1
ATOM 833 C C . VAL A 1 107 ? 4.984 14.330 -37.505 1.00 43.31 107 VAL A C 1
ATOM 835 O O . VAL A 1 107 ? 4.320 15.187 -38.089 1.00 43.31 107 VAL A O 1
ATOM 838 N N . THR A 1 108 ? 4.609 13.803 -36.343 1.00 46.38 108 THR A N 1
ATOM 839 C CA . THR A 1 108 ? 3.632 14.485 -35.493 1.00 46.38 108 THR A CA 1
ATOM 840 C C . THR A 1 108 ? 4.335 15.734 -34.977 1.00 46.38 108 THR A C 1
ATOM 842 O O . THR A 1 108 ? 5.352 15.637 -34.284 1.00 46.38 108 THR A O 1
ATOM 845 N N . VAL A 1 109 ? 3.881 16.905 -35.423 1.00 50.50 109 VAL A N 1
ATOM 846 C CA . VAL A 1 109 ? 4.427 18.197 -34.992 1.00 50.50 109 VAL A CA 1
ATOM 847 C C . VAL A 1 109 ? 4.189 18.320 -33.491 1.00 50.50 109 VAL A C 1
ATOM 849 O O . VAL A 1 109 ? 3.111 17.961 -33.027 1.00 50.50 109 VAL A O 1
ATOM 852 N N . ALA A 1 110 ? 5.192 18.776 -32.738 1.00 47.91 110 ALA A N 1
ATOM 853 C CA . ALA A 1 110 ? 5.013 19.052 -31.321 1.00 47.91 110 ALA A CA 1
ATOM 854 C C . ALA A 1 110 ? 3.877 20.073 -31.160 1.00 47.91 110 ALA A C 1
ATOM 856 O O . ALA A 1 110 ? 3.946 21.182 -31.697 1.00 47.91 110 ALA A O 1
ATOM 857 N N . GLU A 1 111 ? 2.807 19.671 -30.483 1.00 52.66 111 GLU A N 1
ATOM 858 C CA . GLU A 1 111 ? 1.659 20.539 -30.255 1.00 52.66 111 GLU A CA 1
ATOM 859 C C . GLU A 1 111 ? 1.938 21.371 -29.006 1.00 52.66 111 GLU A C 1
ATOM 861 O O . GLU A 1 111 ? 2.145 20.833 -27.913 1.00 52.66 111 GLU A O 1
ATOM 866 N N . PHE A 1 112 ? 1.988 22.688 -29.205 1.00 46.94 112 PHE A N 1
ATOM 867 C CA . PHE A 1 112 ? 2.081 23.682 -28.146 1.00 46.94 112 PHE A CA 1
ATOM 868 C C . PHE A 1 112 ? 0.700 24.298 -27.939 1.00 46.94 112 PHE A C 1
ATOM 870 O O . PHE A 1 112 ? 0.121 24.863 -28.870 1.00 46.94 112 PHE A O 1
ATOM 877 N N . SER A 1 113 ? 0.179 24.198 -26.720 1.00 55.47 113 SER A N 1
ATOM 878 C CA . SER A 1 113 ? -1.099 24.799 -26.345 1.00 55.47 113 SER A CA 1
ATOM 879 C C . SER A 1 113 ? -0.936 25.661 -25.099 1.00 55.47 113 SER A C 1
ATOM 881 O O . SER A 1 113 ? -0.477 25.177 -24.063 1.00 55.47 113 SER A O 1
ATOM 883 N N . GLU A 1 114 ? -1.373 26.918 -25.179 1.00 40.28 114 GLU A N 1
ATOM 884 C CA . GLU A 1 114 ? -1.628 27.758 -24.008 1.00 40.28 114 GLU A CA 1
ATOM 885 C C . GLU A 1 114 ? -3.094 27.593 -23.614 1.00 40.28 114 GLU A C 1
ATOM 887 O O . GLU A 1 114 ? -3.989 28.243 -24.156 1.00 40.28 114 GLU A O 1
ATOM 892 N N . GLY A 1 115 ? -3.343 26.662 -22.700 1.00 39.50 115 GLY A N 1
ATOM 893 C CA . GLY A 1 115 ? -4.656 26.430 -22.122 1.00 39.50 115 GLY A CA 1
ATOM 894 C C . GLY A 1 115 ? -4.598 26.658 -20.621 1.00 39.50 115 GLY A C 1
ATOM 895 O O . GLY A 1 115 ? -3.827 26.006 -19.928 1.00 39.50 115 GLY A O 1
ATOM 896 N N . HIS A 1 116 ? -5.457 27.536 -20.106 1.00 40.22 116 HIS A N 1
ATOM 897 C CA . HIS A 1 116 ? -5.933 27.400 -18.729 1.00 40.22 116 HIS A CA 1
ATOM 898 C C . HIS A 1 116 ? -6.930 26.233 -18.718 1.00 40.22 116 HIS A C 1
ATOM 900 O O . HIS A 1 116 ? -8.140 26.441 -18.643 1.00 40.22 116 HIS A O 1
ATOM 906 N N . GLU A 1 117 ? -6.443 25.006 -18.907 1.00 40.75 117 GLU A N 1
ATOM 907 C CA . GLU A 1 117 ? -7.252 23.834 -18.595 1.00 40.75 117 GLU A CA 1
ATOM 908 C C . GLU A 1 117 ? -7.350 23.775 -17.073 1.00 40.75 117 GLU A C 1
ATOM 910 O O . GLU A 1 117 ? -6.345 23.789 -16.364 1.00 40.75 117 GLU A O 1
ATOM 915 N N . SER A 1 118 ? -8.585 23.840 -16.581 1.00 37.88 118 SER A N 1
ATOM 916 C CA . SER A 1 118 ? -8.905 23.784 -15.161 1.00 37.88 118 SER A CA 1
ATOM 917 C C . SER A 1 118 ? -8.173 22.631 -14.487 1.00 37.88 118 SER A C 1
ATOM 919 O O . SER A 1 118 ? -8.093 21.559 -15.080 1.00 37.88 118 SER A O 1
ATOM 921 N N . GLU A 1 119 ? -7.746 22.861 -13.246 1.00 38.88 119 GLU A N 1
ATOM 922 C CA . GLU A 1 119 ? -7.397 21.910 -12.181 1.00 38.88 119 GLU A CA 1
ATOM 923 C C . GLU A 1 119 ? -8.324 20.669 -12.102 1.00 38.88 119 GLU A C 1
ATOM 925 O O . GLU A 1 119 ? -8.981 20.410 -11.099 1.00 38.88 119 GLU A O 1
ATOM 930 N N . ALA A 1 120 ? -8.383 19.837 -13.138 1.00 40.66 120 ALA A N 1
ATOM 931 C CA . ALA A 1 120 ? -8.707 18.430 -12.997 1.00 40.66 120 ALA A CA 1
ATOM 932 C C . ALA A 1 120 ? -7.421 17.791 -12.474 1.00 40.66 120 ALA A C 1
ATOM 934 O O . ALA A 1 120 ? -6.623 17.233 -13.227 1.00 40.66 120 ALA A O 1
ATOM 935 N N . LEU A 1 121 ? -7.172 18.049 -11.186 1.00 55.06 121 LEU A N 1
ATOM 936 C CA . LEU A 1 121 ? -6.036 17.552 -10.434 1.00 55.06 121 LEU A CA 1
ATOM 937 C C . LEU A 1 121 ? -5.908 16.047 -10.658 1.00 55.06 121 LEU A C 1
ATOM 939 O O . LEU A 1 121 ? -6.905 15.340 -10.792 1.00 55.06 121 LEU A O 1
ATOM 943 N N . PHE A 1 122 ? -4.664 15.586 -10.663 1.00 63.31 122 PHE A N 1
ATOM 944 C CA . PHE A 1 122 ? -4.261 14.203 -10.463 1.00 63.31 122 PHE A CA 1
ATOM 945 C C . PHE A 1 122 ? -4.899 13.665 -9.170 1.00 63.31 122 PHE A C 1
ATOM 947 O O . PHE A 1 122 ? -4.258 13.632 -8.132 1.00 63.31 122 PHE A O 1
ATOM 954 N N . LEU A 1 123 ? -6.190 13.342 -9.189 1.00 79.75 123 LEU A N 1
ATOM 955 C CA . LEU A 1 123 ? -6.923 12.810 -8.050 1.00 79.75 123 LEU A CA 1
ATOM 956 C C . LEU A 1 123 ? -7.210 11.336 -8.312 1.00 79.75 123 LEU A C 1
ATOM 958 O O . LEU A 1 123 ? -7.590 10.987 -9.435 1.00 79.75 123 LEU A O 1
ATOM 962 N N . PRO A 1 124 ? -7.058 10.480 -7.294 1.00 89.12 124 PRO A N 1
ATOM 963 C CA . PRO A 1 124 ? -7.462 9.092 -7.405 1.00 89.12 124 PRO A CA 1
ATOM 964 C C . PRO A 1 124 ? -8.967 8.976 -7.677 1.00 89.12 124 PRO A C 1
ATOM 966 O O . PRO A 1 124 ? -9.779 9.805 -7.252 1.00 89.12 124 PRO A O 1
ATOM 969 N N . SER A 1 125 ? -9.343 7.910 -8.373 1.00 94.12 125 SER A N 1
ATOM 970 C CA . SER A 1 125 ? -10.724 7.560 -8.659 1.00 94.12 125 SER A CA 1
ATOM 971 C C . SER A 1 125 ? -11.516 7.357 -7.359 1.00 94.12 125 SER A C 1
ATOM 973 O O . SER A 1 125 ? -10.969 6.849 -6.375 1.00 94.12 125 SER A O 1
ATOM 975 N N . PRO A 1 126 ? -12.826 7.675 -7.329 1.00 94.75 126 PRO A N 1
ATOM 976 C CA . PRO A 1 126 ? -13.648 7.456 -6.137 1.00 94.75 126 PRO A CA 1
ATOM 977 C C . PRO A 1 126 ? -13.591 6.012 -5.618 1.00 94.75 126 PRO A C 1
ATOM 979 O O . PRO A 1 126 ? -13.504 5.795 -4.415 1.00 94.75 126 PRO A O 1
ATOM 982 N N . LYS A 1 127 ? -13.543 5.022 -6.522 1.00 96.62 127 LYS A N 1
ATOM 983 C CA . LYS A 1 127 ? -13.426 3.602 -6.155 1.00 96.62 127 LYS A CA 1
ATOM 984 C C . LYS A 1 127 ? -12.098 3.290 -5.457 1.00 96.62 127 LYS A C 1
ATOM 986 O O . LYS A 1 127 ? -12.077 2.520 -4.500 1.00 96.62 127 LYS A O 1
ATOM 991 N N . PHE A 1 128 ? -10.992 3.886 -5.908 1.00 96.50 128 PHE A N 1
ATOM 992 C CA . PHE A 1 128 ? -9.707 3.731 -5.228 1.00 96.50 128 PHE A CA 1
ATOM 993 C C . PHE A 1 128 ? -9.697 4.429 -3.866 1.00 96.50 128 PHE A C 1
ATOM 995 O O . PHE A 1 128 ? -9.196 3.866 -2.895 1.00 96.50 128 PHE A O 1
ATOM 1002 N N . VAL A 1 129 ? -10.294 5.620 -3.768 1.00 95.44 129 VAL A N 1
ATOM 1003 C CA . VAL A 1 129 ? -10.450 6.341 -2.495 1.00 95.44 129 VAL A CA 1
ATOM 1004 C C . VAL A 1 129 ? -11.266 5.521 -1.488 1.00 95.44 129 VAL A C 1
ATOM 1006 O O . VAL A 1 129 ? -10.893 5.448 -0.317 1.00 95.44 129 VAL A O 1
ATOM 1009 N N . ASP A 1 130 ? -12.325 4.841 -1.929 1.00 96.19 130 ASP A N 1
ATOM 1010 C CA . ASP A 1 130 ? -13.110 3.941 -1.077 1.00 96.19 130 ASP A CA 1
ATOM 1011 C C . ASP A 1 130 ? -12.269 2.760 -0.563 1.00 96.19 130 ASP A C 1
ATOM 1013 O O . ASP A 1 130 ? -12.294 2.465 0.634 1.00 96.19 130 ASP A O 1
ATOM 1017 N N . LEU A 1 131 ? -11.464 2.128 -1.429 1.00 97.25 131 LEU A N 1
ATOM 1018 C CA . LEU A 1 131 ? -10.525 1.072 -1.023 1.00 97.25 131 LEU A CA 1
ATOM 1019 C C . LEU A 1 131 ? -9.464 1.582 -0.043 1.00 97.25 131 LEU A C 1
ATOM 1021 O O . LEU A 1 131 ? -9.132 0.899 0.929 1.00 97.25 131 LEU A O 1
ATOM 1025 N N . TYR A 1 132 ? -8.928 2.776 -0.293 1.00 96.56 132 TYR A N 1
ATOM 1026 C CA . TYR A 1 132 ? -7.965 3.418 0.591 1.00 96.56 132 TYR A CA 1
ATOM 1027 C C . TYR A 1 132 ? -8.569 3.614 1.978 1.00 96.56 132 TYR A C 1
ATOM 1029 O O . TYR A 1 132 ? -8.009 3.118 2.956 1.00 96.56 132 TYR A O 1
ATOM 1037 N N . HIS A 1 133 ? -9.749 4.232 2.073 1.00 96.62 133 HIS A N 1
ATOM 1038 C CA . HIS A 1 133 ? -10.443 4.390 3.346 1.00 96.62 133 HIS A CA 1
ATOM 1039 C C . HIS A 1 133 ? -10.735 3.040 4.003 1.00 96.62 133 HIS A C 1
ATOM 1041 O O . HIS A 1 133 ? -10.478 2.884 5.188 1.00 96.62 133 HIS A O 1
ATOM 1047 N N . GLN A 1 134 ? -11.176 2.030 3.255 1.00 97.06 134 GLN A N 1
ATOM 1048 C CA . GLN A 1 134 ? -11.457 0.705 3.809 1.00 97.06 134 GLN A CA 1
ATOM 1049 C C . GLN A 1 134 ? -10.232 0.041 4.467 1.00 97.06 134 GLN A C 1
ATOM 1051 O O . GLN A 1 134 ? -10.390 -0.731 5.417 1.00 97.06 134 GLN A O 1
ATOM 1056 N N . HIS A 1 135 ? -9.017 0.302 3.980 1.00 97.38 135 HIS A N 1
ATOM 1057 C CA . HIS A 1 135 ? -7.821 -0.435 4.400 1.00 97.38 135 HIS A CA 1
ATOM 1058 C C . HIS A 1 135 ? -6.801 0.387 5.195 1.00 97.38 135 HIS A C 1
ATOM 1060 O O . HIS A 1 135 ? -6.005 -0.206 5.928 1.00 97.38 135 HIS A O 1
ATOM 1066 N N . ILE A 1 136 ? -6.835 1.721 5.113 1.00 96.06 136 ILE A N 1
ATOM 1067 C CA . ILE A 1 136 ? -5.796 2.598 5.669 1.00 96.06 136 ILE A CA 1
ATOM 1068 C C . ILE A 1 136 ? -5.551 2.363 7.158 1.00 96.06 136 ILE A C 1
ATOM 1070 O O . ILE A 1 136 ? -4.405 2.227 7.567 1.00 96.06 136 ILE A O 1
ATOM 1074 N N . ALA A 1 137 ? -6.600 2.244 7.970 1.00 96.88 137 ALA A N 1
ATOM 1075 C CA . ALA A 1 137 ? -6.442 2.156 9.417 1.00 96.88 137 ALA A CA 1
ATOM 1076 C C . ALA A 1 137 ? -5.806 0.838 9.878 1.00 96.88 137 ALA A C 1
ATOM 1078 O O . ALA A 1 137 ? -4.889 0.852 10.697 1.00 96.88 137 ALA A O 1
ATOM 1079 N N . ALA A 1 138 ? -6.222 -0.291 9.300 1.00 96.88 138 ALA A N 1
ATOM 1080 C CA . ALA A 1 138 ? -5.600 -1.584 9.578 1.00 96.88 138 ALA A CA 1
ATOM 1081 C C . ALA A 1 138 ? -4.153 -1.647 9.063 1.00 96.88 138 ALA A C 1
ATOM 1083 O O . ALA A 1 138 ? -3.280 -2.207 9.723 1.00 96.88 138 ALA A O 1
ATOM 1084 N N . SER A 1 139 ? -3.886 -1.073 7.889 1.00 95.50 139 SER A N 1
ATOM 1085 C CA . SER A 1 139 ? -2.545 -1.070 7.303 1.00 95.50 139 SER A CA 1
ATOM 1086 C C . SER A 1 139 ? -1.590 -0.116 8.036 1.00 95.50 139 SER A C 1
ATOM 1088 O O . SER A 1 139 ? -0.432 -0.468 8.246 1.00 95.50 139 SER A O 1
ATOM 1090 N N . PHE A 1 140 ? -2.071 1.040 8.504 1.00 93.31 140 PHE A N 1
ATOM 1091 C CA . PHE A 1 140 ? -1.325 1.947 9.382 1.00 93.31 140 PHE A CA 1
ATOM 1092 C C . PHE A 1 140 ? -1.011 1.287 10.723 1.00 93.31 140 PHE A C 1
ATOM 1094 O O . PHE A 1 140 ? 0.120 1.345 11.191 1.00 93.31 140 PHE A O 1
ATOM 1101 N N . ASP A 1 141 ? -1.978 0.584 11.311 1.00 94.75 141 ASP A N 1
ATOM 1102 C CA . ASP A 1 141 ? -1.743 -0.162 12.541 1.00 94.75 141 ASP A CA 1
ATOM 1103 C C . ASP A 1 141 ? -0.621 -1.206 12.389 1.00 94.75 141 ASP A C 1
ATOM 1105 O O . ASP A 1 141 ? 0.255 -1.343 13.249 1.00 94.75 141 ASP A O 1
ATOM 1109 N N . LYS A 1 142 ? -0.618 -1.923 11.261 1.00 93.62 142 LYS A N 1
ATOM 1110 C CA . LYS A 1 142 ? 0.442 -2.876 10.919 1.00 93.62 142 LYS A CA 1
ATOM 1111 C C . LYS A 1 142 ? 1.793 -2.206 10.691 1.00 93.62 142 LYS A C 1
ATOM 1113 O O . LYS A 1 142 ? 2.812 -2.779 11.062 1.00 93.62 142 LYS A O 1
ATOM 1118 N N . HIS A 1 143 ? 1.805 -0.997 10.139 1.00 89.62 143 HIS A N 1
ATOM 1119 C CA . HIS A 1 143 ? 3.019 -0.198 10.021 1.00 89.62 143 HIS A CA 1
ATOM 1120 C C . HIS A 1 143 ? 3.581 0.176 11.400 1.00 89.62 143 HIS A C 1
ATOM 1122 O O . HIS A 1 143 ? 4.755 -0.069 11.652 1.00 89.62 143 HIS A O 1
ATOM 1128 N N . VAL A 1 144 ? 2.735 0.627 12.332 1.00 88.75 144 VAL A N 1
ATOM 1129 C CA . VAL A 1 144 ? 3.153 0.917 13.716 1.00 88.75 144 VAL A CA 1
ATOM 1130 C C . VAL A 1 144 ? 3.679 -0.343 14.420 1.00 88.75 144 VAL A C 1
ATOM 1132 O O . VAL A 1 144 ? 4.716 -0.285 15.070 1.00 88.75 144 VAL A O 1
ATOM 1135 N N . GLN A 1 145 ? 3.027 -1.504 14.256 1.00 90.31 145 GLN A N 1
ATOM 1136 C CA . GLN A 1 145 ? 3.537 -2.792 14.773 1.00 90.31 145 GLN A CA 1
ATOM 1137 C C . GLN A 1 145 ? 4.927 -3.134 14.218 1.00 90.31 145 GLN A C 1
ATOM 1139 O O . GLN A 1 145 ? 5.766 -3.678 14.936 1.00 90.31 145 GLN A O 1
ATOM 1144 N N . LEU A 1 146 ? 5.162 -2.847 12.935 1.00 89.62 146 LEU A N 1
ATOM 1145 C CA . LEU A 1 146 ? 6.452 -3.084 12.297 1.00 89.62 146 LEU A CA 1
ATOM 1146 C C . LEU A 1 146 ? 7.524 -2.147 12.864 1.00 89.62 146 LEU A C 1
ATOM 1148 O O . LEU A 1 146 ? 8.607 -2.612 13.202 1.00 89.62 146 LEU A O 1
ATOM 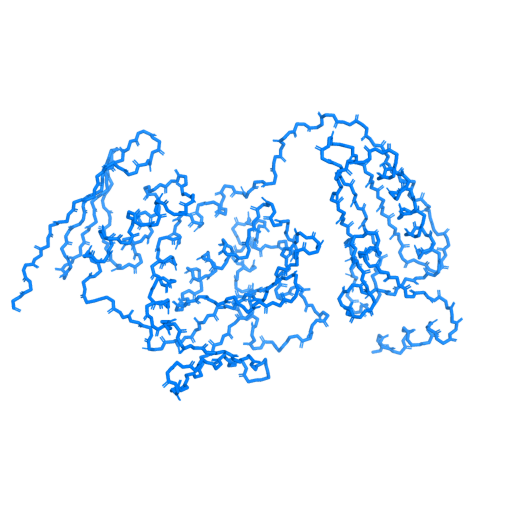1152 N N . GLU A 1 147 ? 7.222 -0.859 13.027 1.00 87.12 147 GLU A N 1
ATOM 1153 C CA . GLU A 1 147 ? 8.138 0.108 13.645 1.00 87.12 147 GLU A CA 1
ATOM 1154 C C . GLU A 1 147 ? 8.473 -0.261 15.101 1.00 87.12 147 GLU A C 1
ATOM 1156 O O . GLU A 1 147 ? 9.644 -0.252 15.484 1.00 87.12 147 GLU A O 1
ATOM 1161 N N . GLU A 1 148 ? 7.470 -0.667 15.892 1.00 87.25 148 GLU A N 1
ATOM 1162 C CA . GLU A 1 148 ? 7.641 -1.164 17.267 1.00 87.25 148 GLU A CA 1
ATOM 1163 C C . GLU A 1 148 ? 8.584 -2.382 17.326 1.00 87.25 148 GLU A C 1
ATOM 1165 O O . GLU A 1 148 ? 9.400 -2.493 18.245 1.00 87.25 148 GLU A O 1
ATOM 1170 N N . LEU A 1 149 ? 8.485 -3.290 16.347 1.00 89.31 149 LEU A N 1
ATOM 1171 C CA . LEU A 1 149 ? 9.335 -4.477 16.240 1.00 89.31 149 LEU A CA 1
ATOM 1172 C C . LEU A 1 149 ? 10.778 -4.125 15.843 1.00 89.31 149 LEU A C 1
ATOM 1174 O O . LEU A 1 149 ? 11.720 -4.674 16.417 1.00 89.31 149 LEU A O 1
ATOM 1178 N N . LEU A 1 150 ? 10.949 -3.237 14.859 1.00 88.06 150 LEU A N 1
ATOM 1179 C CA . LEU A 1 150 ? 12.253 -2.852 14.312 1.00 88.06 150 LEU A CA 1
ATOM 1180 C C . LEU A 1 150 ? 13.095 -2.055 15.321 1.00 88.06 150 LEU A C 1
ATOM 1182 O O . LEU A 1 150 ? 14.287 -2.328 15.488 1.00 88.06 150 LEU A O 1
ATOM 1186 N N . GLY A 1 151 ? 12.484 -1.091 16.017 1.00 87.50 151 GLY A N 1
ATOM 1187 C CA . GLY A 1 151 ? 13.205 -0.147 16.873 1.00 87.50 151 GLY A CA 1
ATOM 1188 C C . GLY A 1 151 ? 14.290 0.635 16.116 1.00 87.50 151 GLY A C 1
ATOM 1189 O O . GLY A 1 151 ? 14.175 0.881 14.918 1.00 87.50 151 GLY A O 1
ATOM 1190 N N . ASP A 1 152 ? 15.362 1.017 16.819 1.00 84.75 152 ASP A N 1
ATOM 1191 C CA . ASP A 1 152 ? 16.392 1.924 16.278 1.00 84.75 152 ASP A CA 1
ATOM 1192 C C . ASP A 1 152 ? 17.613 1.219 15.652 1.00 84.75 152 ASP A C 1
ATOM 1194 O O . ASP A 1 152 ? 18.401 1.858 14.956 1.00 84.75 152 ASP A O 1
ATOM 1198 N N . ASP A 1 153 ? 17.810 -0.077 15.917 1.00 87.44 153 ASP A N 1
ATOM 1199 C CA . ASP A 1 153 ? 19.006 -0.836 15.514 1.00 87.44 153 ASP A CA 1
ATOM 1200 C C . ASP A 1 153 ? 18.624 -2.038 14.650 1.00 87.44 153 ASP A C 1
ATOM 1202 O O . ASP A 1 153 ? 18.456 -3.169 15.133 1.00 87.44 153 ASP A O 1
ATOM 1206 N N . TRP A 1 154 ? 18.448 -1.764 13.358 1.00 91.38 154 TRP A N 1
ATOM 1207 C CA . TRP A 1 154 ? 18.114 -2.773 12.369 1.00 91.38 154 TRP A CA 1
ATOM 1208 C C . TRP A 1 154 ? 18.744 -2.495 11.001 1.00 91.38 154 TRP A C 1
ATOM 1210 O O . TRP A 1 154 ? 19.113 -1.371 10.658 1.00 91.38 154 TRP A O 1
ATOM 1220 N N . SER A 1 155 ? 18.871 -3.547 10.197 1.00 89.44 155 SER A N 1
ATOM 1221 C CA . SER A 1 155 ? 19.282 -3.467 8.794 1.00 89.44 155 SER A CA 1
ATOM 1222 C C . SER A 1 155 ? 18.488 -4.451 7.947 1.00 89.44 155 SER A C 1
ATOM 1224 O O . SER A 1 155 ? 17.836 -5.354 8.475 1.00 89.44 155 SER A O 1
ATOM 1226 N N . TRP A 1 156 ? 18.527 -4.272 6.629 1.00 91.31 156 TRP A N 1
ATOM 1227 C CA . TRP A 1 156 ? 17.779 -5.105 5.700 1.00 91.31 156 TRP A CA 1
ATOM 1228 C C . TRP A 1 156 ? 18.625 -5.519 4.498 1.00 91.31 156 TRP A C 1
ATOM 1230 O O . TRP A 1 156 ? 19.535 -4.804 4.078 1.00 91.31 156 TRP A O 1
ATOM 1240 N N . ASN A 1 157 ? 18.297 -6.677 3.933 1.00 90.81 157 ASN A N 1
ATOM 1241 C CA . ASN A 1 157 ? 18.822 -7.153 2.662 1.00 90.81 157 ASN A CA 1
ATOM 1242 C C . ASN A 1 157 ? 17.705 -7.821 1.861 1.00 90.81 157 ASN A C 1
ATOM 1244 O O . ASN A 1 157 ? 16.908 -8.573 2.415 1.00 90.81 157 ASN A O 1
ATOM 1248 N N . LEU A 1 158 ? 17.674 -7.572 0.556 1.00 90.94 158 LEU A N 1
ATOM 1249 C CA . LEU A 1 158 ? 16.654 -8.109 -0.335 1.00 90.94 158 LEU A CA 1
ATOM 1250 C C . LEU A 1 158 ? 17.272 -9.098 -1.320 1.00 90.94 158 LEU A C 1
ATOM 1252 O O . LEU A 1 158 ? 18.141 -8.728 -2.110 1.00 90.94 158 LEU A O 1
ATOM 1256 N N . ASP A 1 159 ? 16.787 -10.337 -1.316 1.00 90.81 159 ASP A N 1
ATOM 1257 C CA . ASP A 1 159 ? 17.171 -11.350 -2.295 1.00 90.81 159 ASP A CA 1
ATOM 1258 C C . ASP A 1 159 ? 15.982 -11.701 -3.196 1.00 90.81 159 ASP A C 1
ATOM 1260 O O . ASP A 1 159 ? 15.103 -12.496 -2.858 1.00 90.81 159 ASP A O 1
ATOM 1264 N N . MET A 1 160 ? 15.981 -11.118 -4.396 1.00 86.88 160 MET A N 1
ATOM 1265 C CA . MET A 1 160 ? 14.972 -11.387 -5.424 1.00 86.88 160 MET A CA 1
ATOM 1266 C C . MET A 1 160 ? 14.978 -12.849 -5.888 1.00 86.88 160 MET A C 1
ATOM 1268 O O . MET A 1 160 ? 13.934 -13.386 -6.254 1.00 86.88 160 MET A O 1
ATOM 1272 N N . SER A 1 161 ? 16.135 -13.519 -5.870 1.00 87.12 161 SER A N 1
ATOM 1273 C CA . SER A 1 161 ? 16.259 -14.895 -6.357 1.00 87.12 161 SER A CA 1
ATOM 1274 C C . SER A 1 161 ? 15.589 -15.891 -5.418 1.00 87.12 161 SER A C 1
ATOM 1276 O O . SER A 1 161 ? 14.949 -16.839 -5.881 1.00 87.12 161 SER A O 1
ATOM 1278 N N . THR A 1 162 ? 15.659 -15.654 -4.107 1.00 91.75 162 THR A N 1
ATOM 1279 C CA . THR A 1 162 ? 14.989 -16.466 -3.084 1.00 91.75 162 THR A CA 1
ATOM 1280 C C . THR A 1 162 ? 13.611 -15.923 -2.712 1.00 91.75 162 THR A C 1
ATOM 1282 O O . THR A 1 162 ? 12.777 -16.725 -2.301 1.00 91.75 162 THR A O 1
ATOM 1285 N N . ALA A 1 163 ? 13.297 -14.670 -3.057 1.00 93.81 163 ALA A N 1
ATOM 1286 C CA . ALA A 1 163 ? 12.086 -13.948 -2.650 1.00 93.81 163 ALA A CA 1
ATOM 1287 C C . ALA A 1 163 ? 12.000 -13.751 -1.128 1.00 93.81 163 ALA A C 1
ATOM 1289 O O . ALA A 1 163 ? 10.923 -13.851 -0.542 1.00 93.81 163 ALA A O 1
ATOM 1290 N N . LEU A 1 164 ? 13.151 -13.490 -0.500 1.00 95.19 164 LEU A N 1
ATOM 1291 C CA . LEU A 1 164 ? 13.267 -13.247 0.936 1.00 95.19 164 LEU A CA 1
ATOM 1292 C C . LEU A 1 164 ? 13.827 -11.848 1.217 1.00 95.19 164 LEU A C 1
ATOM 1294 O O . LEU A 1 164 ? 14.832 -11.425 0.638 1.00 95.19 164 LEU A O 1
ATOM 1298 N N . LEU A 1 165 ? 13.150 -11.135 2.113 1.00 94.56 165 LEU A N 1
ATOM 1299 C CA . LEU A 1 165 ? 13.651 -9.946 2.785 1.00 94.56 165 LEU A CA 1
ATOM 1300 C C . LEU A 1 165 ? 14.256 -10.406 4.109 1.00 94.56 165 LEU A C 1
ATOM 1302 O O . LEU A 1 165 ? 13.536 -10.896 4.975 1.00 94.56 165 LEU A O 1
ATOM 1306 N N . THR A 1 166 ? 15.560 -10.227 4.273 1.00 94.12 166 THR A N 1
ATOM 1307 C CA . THR A 1 166 ? 16.239 -10.482 5.543 1.00 94.12 166 THR A CA 1
ATOM 1308 C C . THR A 1 166 ? 16.252 -9.197 6.355 1.00 94.12 166 THR A C 1
ATOM 1310 O O . THR A 1 166 ? 16.910 -8.231 5.966 1.00 94.12 166 THR A O 1
ATOM 1313 N N . LEU A 1 167 ? 15.563 -9.184 7.492 1.00 92.00 167 LEU A N 1
ATOM 1314 C CA . LEU A 1 167 ? 15.673 -8.138 8.506 1.00 92.00 167 LEU A CA 1
ATOM 1315 C C . LEU A 1 167 ? 16.627 -8.602 9.603 1.00 92.00 167 LEU A C 1
ATOM 1317 O O . LEU A 1 167 ? 16.459 -9.684 10.156 1.00 92.00 167 LEU A O 1
ATOM 1321 N N . THR A 1 168 ? 17.621 -7.783 9.933 1.00 92.31 168 THR A N 1
ATOM 1322 C CA . THR A 1 168 ? 18.481 -8.001 11.102 1.00 92.31 168 THR A CA 1
ATOM 1323 C C . THR A 1 168 ? 18.103 -6.991 12.169 1.00 92.31 168 THR A C 1
ATOM 1325 O O . THR A 1 168 ? 18.287 -5.803 11.932 1.00 92.31 168 THR A O 1
ATOM 1328 N N . ILE A 1 169 ? 17.602 -7.436 13.319 1.00 91.06 169 ILE A N 1
ATOM 1329 C CA . ILE A 1 169 ? 17.135 -6.589 14.425 1.00 91.06 169 ILE A CA 1
ATOM 1330 C C . ILE A 1 169 ? 17.952 -6.953 15.663 1.00 91.06 169 ILE A C 1
ATOM 1332 O O . ILE A 1 169 ? 17.894 -8.091 16.126 1.00 91.06 169 ILE A O 1
ATOM 1336 N N . LYS A 1 170 ? 18.744 -6.015 16.200 1.00 88.62 170 LYS A N 1
ATOM 1337 C CA . LYS A 1 170 ? 19.605 -6.245 17.386 1.00 88.62 170 LYS A CA 1
ATOM 1338 C C . LYS A 1 170 ? 20.496 -7.501 17.289 1.00 88.62 170 LYS A C 1
ATOM 1340 O O . LYS A 1 170 ? 20.808 -8.133 18.296 1.00 88.62 170 LYS A O 1
ATOM 1345 N N . GLY A 1 171 ? 20.917 -7.853 16.072 1.00 87.31 171 GLY A N 1
ATOM 1346 C CA . GLY A 1 171 ? 21.764 -9.014 15.778 1.00 87.31 171 GLY A CA 1
ATOM 1347 C C . GLY A 1 171 ? 21.022 -10.315 15.445 1.00 87.31 171 GLY A C 1
ATOM 1348 O O . GLY A 1 171 ? 21.661 -11.234 14.934 1.00 87.31 171 GLY A O 1
ATOM 1349 N N . ASP A 1 172 ? 19.706 -10.387 15.657 1.00 90.69 172 ASP A N 1
ATOM 1350 C CA . ASP A 1 172 ? 18.879 -11.524 15.242 1.00 90.69 172 ASP A CA 1
ATOM 1351 C C . ASP A 1 172 ? 18.374 -11.323 13.810 1.00 90.69 172 ASP A C 1
ATOM 1353 O O . ASP A 1 172 ? 18.011 -10.214 13.424 1.00 90.69 172 ASP A O 1
ATOM 1357 N N . THR A 1 173 ? 18.352 -12.392 13.013 1.00 92.19 173 THR A N 1
ATOM 1358 C CA . THR A 1 173 ? 17.941 -12.347 11.599 1.00 92.19 173 THR A CA 1
ATOM 1359 C C . THR A 1 173 ? 16.578 -12.996 11.396 1.00 92.19 173 THR A C 1
ATOM 1361 O O . THR A 1 173 ? 16.285 -14.049 11.965 1.00 92.19 173 THR A O 1
ATOM 1364 N N . LEU A 1 174 ? 15.748 -12.359 10.573 1.00 92.62 174 LEU A N 1
ATOM 1365 C CA . LEU A 1 174 ? 14.419 -12.808 10.182 1.00 92.62 174 LEU A CA 1
ATOM 1366 C C . LEU A 1 174 ? 14.319 -12.771 8.660 1.00 92.62 174 LEU A C 1
ATOM 1368 O O . LEU A 1 174 ? 14.400 -11.697 8.068 1.00 92.62 174 LEU A O 1
ATOM 1372 N N . ASP A 1 175 ? 14.119 -13.931 8.043 1.00 94.62 175 ASP A N 1
ATOM 1373 C CA . ASP A 1 175 ? 13.841 -14.034 6.613 1.00 94.62 175 ASP A CA 1
ATOM 1374 C C . ASP A 1 175 ? 12.332 -14.057 6.388 1.00 94.62 175 ASP A C 1
ATOM 1376 O O . ASP A 1 175 ? 11.626 -14.923 6.909 1.00 94.62 175 ASP A O 1
ATOM 1380 N N . ILE A 1 176 ? 11.843 -13.092 5.613 1.00 95.50 176 ILE A N 1
ATOM 1381 C CA . ILE A 1 176 ? 10.417 -12.853 5.409 1.00 95.50 176 ILE A CA 1
ATOM 1382 C C . ILE A 1 176 ? 10.115 -12.960 3.913 1.00 95.50 176 ILE A C 1
ATOM 1384 O O . ILE A 1 176 ? 10.712 -12.224 3.117 1.00 95.50 176 ILE A O 1
ATOM 1388 N N . PRO A 1 177 ? 9.204 -13.857 3.502 1.00 96.31 177 PRO A N 1
ATOM 1389 C CA . PRO A 1 177 ? 8.724 -13.900 2.131 1.00 96.31 177 PRO A CA 1
ATOM 1390 C C . PRO A 1 177 ? 8.090 -12.574 1.714 1.00 96.31 177 PRO A C 1
ATOM 1392 O O . PRO A 1 177 ? 7.394 -11.920 2.496 1.00 96.31 177 PRO A O 1
ATOM 1395 N N . PHE A 1 178 ? 8.302 -12.184 0.460 1.00 96.75 178 PHE A N 1
ATOM 1396 C CA . PHE A 1 178 ? 7.693 -10.972 -0.070 1.00 96.75 178 PHE A CA 1
ATOM 1397 C C . PHE A 1 178 ? 7.114 -11.145 -1.471 1.00 96.75 178 PHE A C 1
ATOM 1399 O O . PHE A 1 178 ? 7.488 -12.035 -2.235 1.00 96.75 178 PHE A O 1
ATOM 1406 N N . GLN A 1 179 ? 6.220 -10.223 -1.816 1.00 97.75 179 GLN A N 1
ATOM 1407 C CA . GLN A 1 179 ? 5.735 -9.978 -3.170 1.00 97.75 179 GLN A CA 1
ATOM 1408 C C . GLN A 1 179 ? 6.112 -8.552 -3.576 1.00 97.75 179 GLN A C 1
ATOM 1410 O O . GLN A 1 179 ? 5.999 -7.630 -2.769 1.00 97.75 179 GLN A O 1
ATOM 1415 N N . VAL A 1 180 ? 6.563 -8.345 -4.812 1.00 97.69 180 VAL A N 1
ATOM 1416 C CA . VAL A 1 180 ? 6.897 -7.008 -5.319 1.00 97.69 180 VAL A CA 1
ATOM 1417 C C . VAL A 1 180 ? 5.621 -6.361 -5.839 1.00 97.69 180 VAL A C 1
ATOM 1419 O O . VAL A 1 180 ? 4.992 -6.883 -6.758 1.00 97.69 180 VAL A O 1
ATOM 1422 N N . LEU A 1 181 ? 5.259 -5.199 -5.298 1.00 98.12 181 LEU A N 1
ATOM 1423 C CA . LEU A 1 181 ? 4.148 -4.403 -5.821 1.00 98.12 181 LEU A CA 1
ATOM 1424 C C . LEU A 1 181 ? 4.584 -3.567 -7.014 1.00 98.12 181 LEU A C 1
ATOM 1426 O O . LEU A 1 181 ? 3.944 -3.581 -8.059 1.00 98.12 181 LEU A O 1
ATOM 1430 N N . GLY A 1 182 ? 5.692 -2.855 -6.870 1.00 97.12 182 GLY A N 1
ATOM 1431 C CA . GLY A 1 182 ? 6.149 -1.903 -7.865 1.00 97.12 182 GLY A CA 1
ATOM 1432 C C . GLY A 1 182 ? 7.231 -1.004 -7.303 1.00 97.12 182 GLY A C 1
ATOM 1433 O O . GLY A 1 182 ? 7.800 -1.277 -6.242 1.00 97.12 182 GLY A O 1
ATOM 1434 N N . SER A 1 183 ? 7.533 0.053 -8.037 1.00 95.38 183 SER A N 1
ATOM 1435 C CA . SER A 1 183 ? 8.584 0.990 -7.670 1.00 95.38 183 SER A CA 1
ATOM 1436 C C . SER A 1 183 ? 8.202 2.425 -7.980 1.00 95.38 183 SER A C 1
ATOM 1438 O O . SER A 1 183 ? 7.610 2.703 -9.023 1.00 95.38 183 SER A O 1
ATOM 1440 N N . GLU A 1 184 ? 8.619 3.332 -7.107 1.00 94.44 184 GLU A N 1
ATOM 1441 C CA . GLU A 1 184 ? 8.571 4.770 -7.338 1.00 94.44 184 GLU A CA 1
ATOM 1442 C C . GLU A 1 184 ? 9.879 5.259 -7.962 1.00 94.44 184 GLU A C 1
ATOM 1444 O O . GLU A 1 184 ? 10.973 4.836 -7.587 1.00 94.44 184 GLU A O 1
ATOM 1449 N N . SER A 1 185 ? 9.772 6.206 -8.886 1.00 90.00 185 SER A N 1
ATOM 1450 C CA . SER A 1 185 ? 10.888 6.994 -9.398 1.00 90.00 185 SER A CA 1
ATOM 1451 C C . SER A 1 185 ? 10.588 8.463 -9.138 1.00 90.00 185 SER A C 1
ATOM 1453 O O . SER A 1 185 ? 9.703 9.048 -9.760 1.00 90.00 185 SER A O 1
ATOM 1455 N N . HIS A 1 186 ? 11.345 9.075 -8.232 1.00 84.88 186 HIS A N 1
ATOM 1456 C CA . HIS A 1 186 ? 11.273 10.508 -7.944 1.00 84.88 186 HIS A CA 1
ATOM 1457 C C . HIS A 1 186 ? 11.851 11.354 -9.084 1.00 84.88 186 HIS A C 1
ATOM 1459 O O . HIS A 1 186 ? 11.594 12.549 -9.144 1.00 84.88 186 HIS A O 1
ATOM 1465 N N . VAL A 1 187 ? 12.611 10.740 -10.000 1.00 81.75 187 VAL A N 1
ATOM 1466 C CA . VAL A 1 187 ? 13.112 11.415 -11.205 1.00 81.75 187 VAL A CA 1
ATOM 1467 C C . VAL A 1 187 ? 11.980 11.644 -12.202 1.00 81.75 187 VAL A C 1
ATOM 1469 O O . VAL A 1 187 ? 11.846 12.733 -12.747 1.00 81.75 187 VAL A O 1
ATOM 1472 N N . SER A 1 188 ? 11.165 10.618 -12.455 1.00 82.50 188 SER A N 1
ATOM 1473 C CA . SER A 1 188 ? 10.032 10.716 -13.384 1.00 82.50 188 SER A CA 1
ATOM 1474 C C . SER A 1 188 ? 8.730 11.140 -12.711 1.00 82.50 188 SER A C 1
ATOM 1476 O O . SER A 1 188 ? 7.771 11.434 -13.417 1.00 82.50 188 SER A O 1
ATOM 1478 N N . GLY A 1 189 ? 8.680 11.164 -11.377 1.00 87.38 189 GLY A N 1
ATOM 1479 C CA . GLY A 1 189 ? 7.455 11.428 -10.626 1.00 87.38 189 GLY A CA 1
ATOM 1480 C C . GLY A 1 189 ? 6.415 10.327 -10.822 1.00 87.38 189 GLY A C 1
ATOM 1481 O O . GLY A 1 189 ? 5.225 10.612 -10.885 1.00 87.38 189 GLY A O 1
ATOM 1482 N N . THR A 1 190 ? 6.843 9.067 -10.975 1.00 90.69 190 THR A N 1
ATOM 1483 C CA . THR A 1 190 ? 5.926 7.966 -11.313 1.00 90.69 190 THR A CA 1
ATOM 1484 C C . THR A 1 190 ? 6.098 6.729 -10.448 1.00 90.69 190 THR A C 1
ATOM 1486 O O . THR A 1 190 ? 7.215 6.329 -10.117 1.00 90.69 190 THR A O 1
ATOM 1489 N N . TRP A 1 191 ? 4.983 6.056 -10.205 1.00 96.56 191 TRP A N 1
ATOM 1490 C CA . TRP A 1 191 ? 4.908 4.650 -9.839 1.00 96.56 191 TRP A CA 1
ATOM 1491 C C . TRP A 1 191 ? 4.927 3.767 -11.095 1.00 96.56 191 TRP A C 1
ATOM 1493 O O . TRP A 1 191 ? 4.364 4.143 -12.125 1.00 96.56 191 TRP A O 1
ATOM 1503 N N . LEU A 1 192 ? 5.533 2.583 -11.007 1.00 96.62 192 LEU A N 1
ATOM 1504 C CA . LEU A 1 192 ? 5.451 1.514 -12.004 1.00 96.62 192 LEU A CA 1
ATOM 1505 C C . LEU A 1 192 ? 5.123 0.193 -11.302 1.00 96.62 192 LEU A C 1
ATOM 1507 O O . LEU A 1 192 ? 5.880 -0.249 -10.434 1.00 96.62 192 LEU A O 1
ATOM 1511 N N . TRP A 1 193 ? 4.030 -0.457 -11.701 1.00 98.19 193 TRP A N 1
ATOM 1512 C CA . TRP A 1 193 ? 3.669 -1.773 -11.176 1.00 98.19 193 TRP A CA 1
ATOM 1513 C C . TRP A 1 193 ? 4.665 -2.853 -11.604 1.00 98.19 193 TRP A C 1
ATOM 1515 O O . TRP A 1 193 ? 5.157 -2.873 -12.734 1.00 98.19 193 TRP A O 1
ATOM 1525 N N . SER A 1 194 ? 4.916 -3.819 -10.724 1.00 97.31 194 SER A N 1
ATOM 1526 C CA . SER A 1 194 ? 5.842 -4.923 -10.989 1.00 97.31 194 SER A CA 1
ATOM 1527 C C . SER A 1 194 ? 5.385 -5.818 -12.142 1.00 97.31 194 SER A C 1
ATOM 1529 O O . SER A 1 194 ? 6.221 -6.250 -12.932 1.00 97.31 194 SER A O 1
ATOM 1531 N N . TRP A 1 195 ? 4.071 -6.020 -12.312 1.00 96.38 195 TRP A N 1
ATOM 1532 C CA . TRP A 1 195 ? 3.506 -6.763 -13.445 1.00 96.38 195 TRP A CA 1
ATOM 1533 C C . TRP A 1 195 ? 3.750 -6.070 -14.797 1.00 96.38 195 TRP A C 1
ATOM 1535 O O . TRP A 1 195 ? 3.724 -6.730 -15.835 1.00 96.38 195 TRP A O 1
ATOM 1545 N N . ALA A 1 196 ? 4.002 -4.756 -14.801 1.00 94.44 196 ALA A N 1
ATOM 1546 C CA . ALA A 1 196 ? 4.331 -3.982 -15.996 1.00 94.44 196 ALA A CA 1
ATOM 1547 C C . ALA A 1 196 ? 5.847 -3.854 -16.228 1.00 94.44 196 ALA A C 1
ATOM 1549 O O . ALA A 1 196 ? 6.286 -3.501 -17.322 1.00 94.44 196 ALA A O 1
ATOM 1550 N N . ASN A 1 197 ? 6.669 -4.151 -15.218 1.00 88.94 197 ASN A N 1
ATOM 1551 C CA . ASN A 1 197 ? 8.113 -3.940 -15.258 1.00 88.94 197 ASN A CA 1
ATOM 1552 C C . ASN A 1 197 ? 8.877 -5.150 -15.832 1.00 88.94 197 ASN A C 1
ATOM 1554 O O . ASN A 1 197 ? 9.705 -5.780 -15.167 1.00 88.94 197 ASN A O 1
ATOM 1558 N N . GLN A 1 198 ? 8.618 -5.470 -17.100 1.00 79.81 198 GLN A N 1
ATOM 1559 C CA . GLN A 1 198 ? 9.261 -6.603 -17.781 1.00 79.81 198 GLN A CA 1
ATOM 1560 C C . GLN A 1 198 ? 10.781 -6.420 -17.935 1.00 79.81 198 GLN A C 1
ATOM 1562 O O . GLN A 1 198 ? 11.534 -7.392 -17.885 1.00 79.81 198 GLN A O 1
ATOM 1567 N N . ALA A 1 199 ? 11.252 -5.174 -18.058 1.00 76.75 199 ALA A N 1
ATOM 1568 C CA . ALA A 1 199 ? 12.671 -4.852 -18.220 1.00 76.75 199 ALA A CA 1
ATOM 1569 C C . ALA A 1 199 ? 13.534 -5.288 -17.021 1.00 76.75 199 ALA A C 1
ATOM 1571 O O . ALA A 1 199 ? 14.721 -5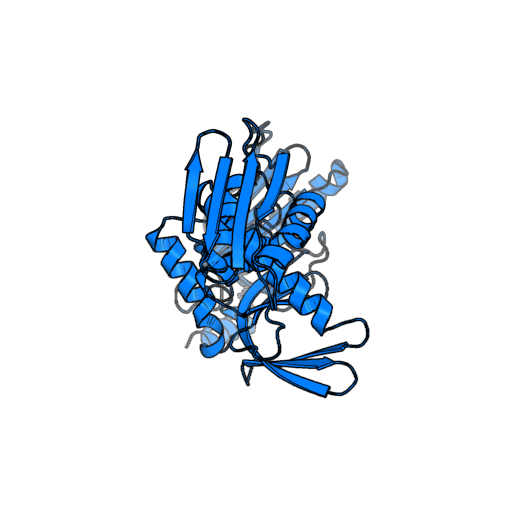.579 -17.185 1.00 76.75 199 ALA A O 1
ATOM 1572 N N . SER A 1 200 ? 12.947 -5.366 -15.822 1.00 78.50 200 SER A N 1
ATOM 1573 C CA . SER A 1 200 ? 13.633 -5.846 -14.619 1.00 78.50 200 SER A CA 1
ATOM 1574 C C . SER A 1 200 ? 13.751 -7.371 -14.534 1.00 78.50 200 SER A C 1
ATOM 1576 O O . SER A 1 200 ? 14.474 -7.850 -13.662 1.00 78.50 200 SER A O 1
ATOM 1578 N N . ASN A 1 201 ? 13.096 -8.128 -15.427 1.00 84.94 201 ASN A N 1
ATOM 1579 C CA . ASN A 1 201 ? 13.120 -9.595 -15.455 1.00 84.94 201 ASN A CA 1
ATOM 1580 C C . ASN A 1 201 ? 12.881 -10.208 -14.059 1.00 84.94 201 ASN A C 1
ATOM 1582 O O . ASN A 1 201 ? 13.643 -11.060 -13.589 1.00 84.94 201 ASN A O 1
ATOM 1586 N N . LEU A 1 202 ? 11.856 -9.695 -13.368 1.00 89.06 202 LEU A N 1
ATOM 1587 C CA . LEU A 1 202 ? 11.494 -10.128 -12.022 1.00 89.06 202 LEU A CA 1
ATOM 1588 C C . LEU A 1 202 ? 11.046 -11.600 -12.043 1.00 89.06 202 LEU A C 1
ATOM 1590 O O . LEU A 1 202 ? 10.329 -12.000 -12.962 1.00 89.06 202 LEU A O 1
ATOM 1594 N N . PRO A 1 203 ? 11.431 -12.416 -11.046 1.00 90.94 203 PRO A N 1
ATOM 1595 C CA . PRO A 1 203 ? 10.946 -13.788 -10.948 1.00 90.94 203 PRO A CA 1
ATOM 1596 C C . PRO A 1 203 ? 9.419 -13.837 -10.824 1.00 90.94 203 PRO A C 1
ATOM 1598 O O . PRO A 1 203 ? 8.850 -13.137 -9.993 1.00 90.94 203 PRO A O 1
ATOM 1601 N N . GLU A 1 204 ? 8.754 -14.718 -11.572 1.00 92.06 204 GLU A N 1
ATOM 1602 C CA . GLU A 1 204 ? 7.282 -14.824 -11.554 1.00 92.06 204 GLU A CA 1
ATOM 1603 C C . GLU A 1 204 ? 6.714 -15.023 -10.139 1.00 92.06 204 GLU A C 1
ATOM 1605 O O . GLU A 1 204 ? 5.693 -14.442 -9.791 1.00 92.06 204 GLU A O 1
ATOM 1610 N N . LYS A 1 205 ? 7.438 -15.754 -9.279 1.00 92.62 205 LYS A N 1
ATOM 1611 C CA . LYS A 1 205 ? 7.049 -16.038 -7.887 1.00 92.62 205 LYS A CA 1
ATOM 1612 C C . LYS A 1 205 ? 6.888 -14.813 -6.975 1.00 92.62 205 LYS A C 1
ATOM 1614 O O . LYS A 1 205 ? 6.409 -14.971 -5.856 1.00 92.62 205 LYS A O 1
ATOM 1619 N N . VAL A 1 206 ? 7.349 -13.628 -7.388 1.00 95.31 206 VAL A N 1
ATOM 1620 C CA . VAL A 1 206 ? 7.173 -12.385 -6.614 1.00 95.31 206 VAL A CA 1
ATOM 1621 C C . VAL A 1 206 ? 6.082 -11.473 -7.179 1.00 95.31 206 VAL A C 1
ATOM 1623 O O . VAL A 1 206 ? 5.950 -10.344 -6.711 1.00 95.31 206 VAL A O 1
ATOM 1626 N N . LEU A 1 207 ? 5.330 -11.919 -8.191 1.00 96.50 207 LEU A N 1
ATOM 1627 C CA . LEU A 1 207 ? 4.353 -11.092 -8.907 1.00 96.50 207 LEU A CA 1
ATOM 1628 C C . LEU A 1 207 ? 2.891 -11.393 -8.546 1.00 96.50 207 LEU A C 1
ATOM 1630 O O . LEU A 1 207 ? 2.011 -10.646 -8.976 1.00 96.50 207 LEU A O 1
ATOM 1634 N N . ASP A 1 208 ? 2.608 -12.426 -7.748 1.00 97.25 208 ASP A N 1
ATOM 1635 C CA . ASP A 1 208 ? 1.241 -12.897 -7.479 1.00 97.25 208 ASP A CA 1
ATOM 1636 C C . ASP A 1 208 ? 0.354 -11.793 -6.889 1.00 97.25 208 ASP A C 1
ATOM 1638 O O . ASP A 1 208 ? -0.787 -11.610 -7.317 1.00 97.25 208 ASP A O 1
ATOM 1642 N N . ALA A 1 209 ? 0.879 -11.005 -5.943 1.00 97.94 209 ALA A N 1
ATOM 1643 C CA . ALA A 1 209 ? 0.119 -9.906 -5.343 1.00 97.94 209 ALA A CA 1
ATOM 1644 C C . ALA A 1 209 ? -0.227 -8.807 -6.358 1.00 97.94 209 ALA A C 1
ATOM 1646 O O . ALA A 1 209 ? -1.365 -8.339 -6.408 1.00 97.94 209 ALA A O 1
ATOM 1647 N N . ALA A 1 210 ? 0.739 -8.406 -7.184 1.00 98.19 210 ALA A N 1
ATOM 1648 C CA . ALA A 1 210 ? 0.543 -7.362 -8.182 1.00 98.19 210 ALA A CA 1
ATOM 1649 C C . ALA A 1 210 ? -0.423 -7.818 -9.290 1.00 98.19 210 ALA A C 1
ATOM 1651 O O . ALA A 1 210 ? -1.289 -7.050 -9.708 1.00 98.19 210 ALA A O 1
ATOM 1652 N N . LEU A 1 211 ? -0.340 -9.083 -9.711 1.00 98.38 211 LEU A N 1
ATOM 1653 C CA . LEU A 1 211 ? -1.280 -9.682 -10.662 1.00 98.38 211 LEU A CA 1
ATOM 1654 C C . LEU A 1 211 ? -2.694 -9.800 -10.077 1.00 98.38 211 LEU A C 1
ATOM 1656 O O . LEU A 1 211 ? -3.666 -9.505 -10.770 1.00 98.38 211 LEU A O 1
ATOM 1660 N N . LYS A 1 212 ? -2.825 -10.166 -8.794 1.00 98.38 212 LYS A N 1
ATOM 1661 C CA . LYS A 1 212 ? -4.116 -10.183 -8.089 1.00 98.38 212 LYS A CA 1
ATOM 1662 C C . LYS A 1 212 ? -4.750 -8.790 -8.033 1.00 98.38 212 LYS A C 1
ATOM 1664 O O . LYS A 1 212 ? -5.947 -8.664 -8.278 1.00 98.38 212 LYS A O 1
ATOM 1669 N N . LEU A 1 213 ? -3.961 -7.757 -7.731 1.00 98.44 213 LEU A N 1
ATOM 1670 C CA . LEU A 1 213 ? -4.436 -6.370 -7.704 1.00 98.44 213 LEU A CA 1
ATOM 1671 C C . LEU A 1 213 ? -4.910 -5.914 -9.076 1.00 98.44 213 LEU A C 1
ATOM 1673 O O . LEU A 1 213 ? -5.994 -5.348 -9.176 1.00 98.44 213 LEU A O 1
ATOM 1677 N N . ARG A 1 214 ? -4.147 -6.231 -10.125 1.00 98.50 214 ARG A N 1
ATOM 1678 C CA . ARG A 1 214 ? -4.549 -5.951 -11.501 1.00 98.50 214 ARG A CA 1
ATOM 1679 C C . ARG A 1 214 ? -5.866 -6.633 -11.858 1.00 98.50 214 ARG A C 1
ATOM 1681 O O . ARG A 1 214 ? -6.767 -5.964 -12.346 1.00 98.50 214 ARG A O 1
ATOM 1688 N N . ALA A 1 215 ? -6.008 -7.925 -11.563 1.00 98.44 215 ALA A N 1
ATOM 1689 C CA . ALA A 1 215 ? -7.241 -8.662 -11.837 1.00 98.44 215 ALA A CA 1
ATOM 1690 C C . ALA A 1 215 ? -8.452 -8.067 -11.094 1.00 98.44 215 ALA A C 1
ATOM 1692 O O . ALA A 1 215 ? -9.534 -7.954 -11.663 1.00 98.44 215 ALA A O 1
ATOM 1693 N N . GLN A 1 216 ? -8.272 -7.638 -9.840 1.00 97.88 216 GLN A N 1
ATOM 1694 C CA . GLN A 1 216 ? -9.323 -6.936 -9.100 1.00 97.88 216 GLN A CA 1
ATOM 1695 C C . GLN A 1 216 ? -9.631 -5.557 -9.701 1.00 97.88 216 GLN A C 1
ATOM 1697 O O . GLN A 1 216 ? -10.794 -5.167 -9.765 1.00 97.88 216 GLN A O 1
ATOM 1702 N N . GLY A 1 217 ? -8.609 -4.826 -10.143 1.00 98.25 217 GLY A N 1
ATOM 1703 C CA . GLY A 1 217 ? -8.769 -3.554 -10.839 1.00 98.25 217 GLY A CA 1
ATOM 1704 C C . GLY A 1 217 ? -9.546 -3.688 -12.144 1.00 98.25 217 GLY A C 1
ATOM 1705 O O . GLY A 1 217 ? -10.392 -2.850 -12.431 1.00 98.25 217 GLY A O 1
ATOM 1706 N N . GLU A 1 218 ? -9.299 -4.754 -12.904 1.00 98.31 218 GLU A N 1
ATOM 1707 C CA . GLU A 1 218 ? -10.021 -5.067 -14.140 1.00 98.31 218 GLU A CA 1
ATOM 1708 C C . GLU A 1 218 ? -11.489 -5.427 -13.850 1.00 98.31 218 GLU A C 1
ATOM 1710 O O . GLU A 1 218 ? -12.383 -4.913 -14.517 1.00 98.31 218 GLU A O 1
ATOM 1715 N N . ASP A 1 219 ? -11.750 -6.244 -12.823 1.00 98.06 219 ASP A N 1
ATOM 1716 C CA . ASP A 1 219 ? -13.108 -6.637 -12.404 1.00 98.06 219 ASP A CA 1
ATOM 1717 C C . ASP A 1 219 ? -13.936 -5.454 -11.873 1.00 98.06 219 ASP A C 1
ATOM 1719 O O . ASP A 1 219 ? -15.131 -5.339 -12.145 1.00 98.06 219 ASP A O 1
ATOM 1723 N N . GLN A 1 220 ? -13.297 -4.549 -11.128 1.00 97.25 220 GLN A N 1
ATOM 1724 C CA . GLN A 1 220 ? -13.965 -3.435 -10.450 1.00 97.25 220 GLN A CA 1
ATOM 1725 C C . GLN A 1 220 ? -13.814 -2.096 -11.179 1.00 97.25 220 GLN A C 1
ATOM 1727 O O . GLN A 1 220 ? -14.351 -1.094 -10.705 1.00 97.25 220 GLN A O 1
ATOM 1732 N N . GLU A 1 221 ? -13.127 -2.067 -12.323 1.00 97.38 221 GLU A N 1
ATOM 1733 C CA . GLU A 1 221 ? -12.802 -0.872 -13.115 1.00 97.38 221 GLU A CA 1
ATOM 1734 C C . GLU A 1 221 ? -12.114 0.221 -12.272 1.00 97.38 221 GLU A C 1
ATOM 1736 O O . GLU A 1 221 ? -12.622 1.340 -12.135 1.00 97.38 221 GLU A O 1
ATOM 1741 N N . ILE A 1 222 ? -10.979 -0.125 -11.656 1.00 97.94 222 ILE A N 1
ATOM 1742 C CA . ILE A 1 222 ? -10.184 0.766 -10.796 1.00 97.94 222 ILE A CA 1
ATOM 1743 C C . ILE A 1 222 ? -8.855 1.079 -11.500 1.00 97.94 222 ILE A C 1
ATOM 1745 O O . ILE A 1 222 ? -7.942 0.248 -11.451 1.00 97.94 222 ILE A O 1
ATOM 1749 N N . PRO A 1 223 ? -8.724 2.251 -12.153 1.00 96.06 223 PRO A N 1
ATOM 1750 C CA . PRO A 1 223 ? -7.587 2.552 -13.024 1.00 96.06 223 PRO A CA 1
ATOM 1751 C C . PRO A 1 223 ? -6.242 2.525 -12.289 1.00 96.06 223 PRO A C 1
ATOM 1753 O O . PRO A 1 223 ? -5.242 2.080 -12.842 1.00 96.06 223 PRO A O 1
ATOM 1756 N N . GLU A 1 224 ? -6.207 2.894 -11.009 1.00 97.12 224 GLU A N 1
ATOM 1757 C CA . GLU A 1 224 ? -4.996 2.865 -10.178 1.00 97.12 224 GLU A CA 1
ATOM 1758 C C . GLU A 1 224 ? -4.403 1.455 -10.007 1.00 97.12 224 GLU A C 1
ATOM 1760 O O . GLU A 1 224 ? -3.237 1.303 -9.646 1.00 97.12 224 GLU A O 1
ATOM 1765 N N . LEU A 1 225 ? -5.190 0.407 -10.253 1.00 98.31 225 LEU A N 1
ATOM 1766 C CA . LEU A 1 225 ? -4.735 -0.980 -10.163 1.00 98.31 225 LEU A CA 1
ATOM 1767 C C . LEU A 1 225 ? -4.434 -1.596 -11.540 1.00 98.31 225 LEU A C 1
ATOM 1769 O O . LEU A 1 225 ? -3.790 -2.644 -11.603 1.00 98.31 225 LEU A O 1
ATOM 1773 N N . THR A 1 226 ? -4.876 -0.966 -12.634 1.00 97.50 226 THR A N 1
ATOM 1774 C CA . THR A 1 226 ? -4.767 -1.503 -14.003 1.00 97.50 226 THR A CA 1
ATOM 1775 C C . THR A 1 226 ? -3.822 -0.721 -14.904 1.00 97.50 226 THR A C 1
ATOM 1777 O O . THR A 1 226 ? -3.281 -1.293 -15.846 1.00 97.50 226 THR A O 1
ATOM 1780 N N . GLU A 1 227 ? -3.610 0.568 -14.641 1.00 95.50 227 GLU A N 1
ATOM 1781 C CA . GLU A 1 227 ? -2.646 1.384 -15.374 1.00 95.50 227 GLU A CA 1
ATOM 1782 C C . GLU A 1 227 ? -1.225 1.000 -14.971 1.00 95.50 227 GLU A C 1
ATOM 1784 O O . GLU A 1 227 ? -0.892 0.960 -13.789 1.00 95.50 227 GLU A O 1
ATOM 1789 N N . ALA A 1 228 ? -0.371 0.725 -15.958 1.00 94.75 228 ALA A N 1
ATOM 1790 C CA . ALA A 1 228 ? 0.995 0.256 -15.722 1.00 94.75 228 ALA A CA 1
ATOM 1791 C C . ALA A 1 228 ? 1.814 1.238 -14.874 1.00 94.75 228 ALA A C 1
ATOM 1793 O O . ALA A 1 228 ? 2.554 0.825 -13.976 1.00 94.75 228 ALA A O 1
ATOM 1794 N N . SER A 1 229 ? 1.669 2.532 -15.163 1.00 94.12 229 SER A N 1
ATOM 1795 C CA . SER A 1 229 ? 2.374 3.613 -14.491 1.00 94.12 229 SER A CA 1
ATOM 1796 C C . SER A 1 229 ? 1.412 4.724 -14.095 1.00 94.12 229 SER A C 1
ATOM 1798 O O . SER A 1 229 ? 0.500 5.066 -14.844 1.00 94.12 229 SER A O 1
ATOM 1800 N N . LEU A 1 230 ? 1.631 5.287 -12.909 1.00 93.75 230 LEU A N 1
ATOM 1801 C CA . LEU A 1 230 ? 0.789 6.324 -12.320 1.00 93.75 230 LEU A CA 1
ATOM 1802 C C . LEU A 1 230 ? 1.652 7.511 -11.886 1.00 93.75 230 LEU A C 1
ATOM 1804 O O . LEU A 1 230 ? 2.770 7.293 -11.416 1.00 93.75 230 LEU A O 1
ATOM 1808 N N . PRO A 1 231 ? 1.162 8.755 -12.009 1.00 89.69 231 PRO A N 1
ATOM 1809 C CA . PRO A 1 231 ? 1.838 9.916 -11.442 1.00 89.69 231 PRO A CA 1
ATOM 1810 C C . PRO A 1 231 ? 1.795 9.865 -9.909 1.00 89.69 231 PRO A C 1
ATOM 1812 O O . PRO A 1 231 ? 0.739 9.603 -9.326 1.00 89.69 231 PRO A O 1
ATOM 1815 N N . LEU A 1 232 ? 2.924 10.150 -9.256 1.00 88.25 232 LEU A N 1
ATOM 1816 C CA . LEU A 1 232 ? 3.015 10.179 -7.790 1.00 88.25 232 LEU A CA 1
ATOM 1817 C C . LEU A 1 232 ? 2.199 11.323 -7.180 1.00 88.25 232 LEU A C 1
ATOM 1819 O O . LEU A 1 232 ? 1.824 11.247 -6.013 1.00 88.25 232 LEU A O 1
ATOM 1823 N N . GLU A 1 233 ? 1.873 12.349 -7.971 1.00 85.19 233 GLU A N 1
ATOM 1824 C CA . GLU A 1 233 ? 0.942 13.411 -7.588 1.00 85.19 233 GLU A CA 1
ATOM 1825 C C . GLU A 1 233 ? -0.496 12.901 -7.426 1.00 85.19 233 GLU A C 1
ATOM 1827 O O . GLU A 1 233 ? -1.243 13.485 -6.645 1.00 85.19 233 GLU A O 1
ATOM 1832 N N . ALA A 1 234 ? -0.877 11.826 -8.135 1.00 83.88 234 ALA A N 1
ATOM 1833 C CA . ALA A 1 234 ? -2.176 11.174 -7.958 1.00 83.88 234 ALA A CA 1
ATOM 1834 C C . ALA A 1 234 ? -2.143 10.130 -6.854 1.00 83.88 234 ALA A C 1
ATOM 1836 O O . ALA A 1 234 ? -3.013 10.106 -5.983 1.00 83.88 234 ALA A O 1
ATOM 1837 N N . VAL A 1 235 ? -1.169 9.219 -6.930 1.00 89.38 235 VAL A N 1
ATOM 1838 C CA . VAL A 1 235 ? -1.115 8.066 -6.040 1.00 89.38 235 VAL A CA 1
ATOM 1839 C C . VAL A 1 235 ? 0.322 7.743 -5.667 1.00 89.38 235 VAL A C 1
ATOM 1841 O O . VAL A 1 235 ? 1.141 7.453 -6.534 1.00 89.38 235 VAL A O 1
ATOM 1844 N N . SER A 1 236 ? 0.625 7.743 -4.370 1.00 91.69 236 SER A N 1
ATOM 1845 C CA . SER A 1 236 ? 1.922 7.296 -3.868 1.00 91.69 236 SER A CA 1
ATOM 1846 C C . SER A 1 236 ? 1.971 5.776 -3.717 1.00 91.69 236 SER A C 1
ATOM 1848 O O . SER A 1 236 ? 0.963 5.112 -3.449 1.00 91.69 236 SER A O 1
ATOM 1850 N N . GLY A 1 237 ? 3.175 5.221 -3.796 1.00 94.19 237 GLY A N 1
ATOM 1851 C CA . GLY A 1 237 ? 3.489 3.833 -3.484 1.00 94.19 237 GLY A CA 1
ATOM 1852 C C . GLY A 1 237 ? 3.079 3.447 -2.066 1.00 94.19 237 GLY A C 1
ATOM 1853 O O . GLY A 1 237 ? 2.658 2.314 -1.844 1.00 94.19 237 GLY A O 1
ATOM 1854 N N . HIS A 1 238 ? 3.086 4.392 -1.119 1.00 92.44 238 HIS A N 1
ATOM 1855 C CA . HIS A 1 238 ? 2.515 4.189 0.215 1.00 92.44 238 HIS A CA 1
ATOM 1856 C C . HIS A 1 238 ? 1.003 3.929 0.153 1.00 92.44 238 HIS A C 1
ATOM 1858 O O . HIS A 1 238 ? 0.549 2.914 0.678 1.00 92.44 238 HIS A O 1
ATOM 1864 N N . MET A 1 239 ? 0.219 4.783 -0.517 1.00 94.38 239 MET A N 1
ATOM 1865 C CA . MET A 1 239 ? -1.235 4.579 -0.637 1.00 94.38 239 MET A CA 1
ATOM 1866 C C . MET A 1 239 ? -1.565 3.262 -1.346 1.00 94.38 239 MET A C 1
ATOM 1868 O O . MET A 1 239 ? -2.394 2.490 -0.859 1.00 94.38 239 MET A O 1
ATOM 1872 N N . LEU A 1 240 ? -0.859 2.966 -2.442 1.00 97.75 240 LEU A N 1
ATOM 1873 C CA . LEU A 1 240 ? -0.988 1.701 -3.165 1.00 97.75 240 LEU A CA 1
ATOM 1874 C C . LEU A 1 240 ? -0.656 0.504 -2.270 1.00 97.75 240 LEU A C 1
ATOM 1876 O O . LEU A 1 240 ? -1.402 -0.470 -2.261 1.00 97.75 240 LEU A O 1
ATOM 1880 N N . SER A 1 241 ?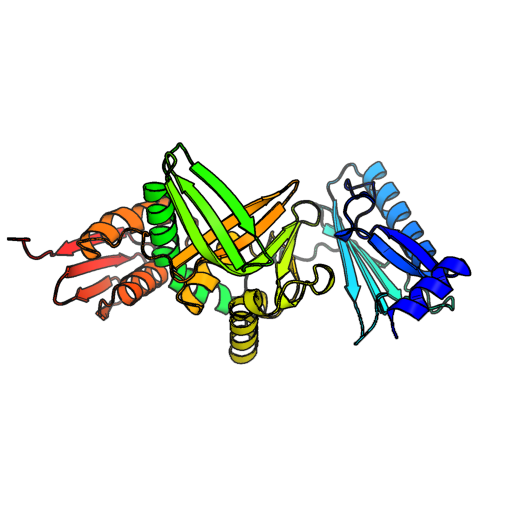 0.408 0.584 -1.468 1.00 97.25 241 SER A N 1
ATOM 1881 C CA . SER A 1 241 ? 0.818 -0.495 -0.561 1.00 97.25 241 SER A CA 1
ATOM 1882 C C . SER A 1 241 ? -0.177 -0.731 0.575 1.00 97.25 241 SER A C 1
ATOM 1884 O O . SER A 1 241 ? -0.432 -1.879 0.938 1.00 97.25 241 SER A O 1
ATOM 1886 N N . LEU A 1 242 ? -0.786 0.330 1.112 1.00 95.38 242 LEU A N 1
ATOM 1887 C CA . LEU A 1 242 ? -1.802 0.240 2.167 1.00 95.38 242 LEU A CA 1
ATOM 1888 C C . LEU A 1 242 ? -3.068 -0.470 1.659 1.00 95.38 242 LEU A C 1
ATOM 1890 O O . LEU A 1 242 ? -3.593 -1.345 2.356 1.00 95.38 242 LEU A O 1
ATOM 1894 N N . VAL A 1 243 ? -3.511 -0.147 0.438 1.00 97.62 243 VAL A N 1
ATOM 1895 C CA . VAL A 1 243 ? -4.623 -0.826 -0.254 1.00 97.62 243 VAL A CA 1
ATOM 1896 C C . VAL A 1 243 ? -4.249 -2.268 -0.598 1.00 97.62 243 VAL A C 1
ATOM 1898 O O . VAL A 1 243 ? -4.982 -3.205 -0.274 1.00 97.62 243 VAL A O 1
ATOM 1901 N N . ALA A 1 244 ? -3.071 -2.459 -1.193 1.00 98.31 244 ALA A N 1
ATOM 1902 C CA . ALA A 1 244 ? -2.552 -3.756 -1.600 1.00 98.31 244 ALA A CA 1
ATOM 1903 C C . ALA A 1 244 ? -2.471 -4.741 -0.432 1.00 98.31 244 ALA A C 1
ATOM 1905 O O . ALA A 1 244 ? -2.891 -5.893 -0.566 1.00 98.31 244 ALA A O 1
ATOM 1906 N N . ARG A 1 245 ? -1.995 -4.280 0.732 1.00 97.38 245 ARG A N 1
ATOM 1907 C CA . ARG A 1 245 ? -1.930 -5.075 1.962 1.00 97.38 245 ARG A CA 1
ATOM 1908 C C . ARG A 1 245 ? -3.310 -5.577 2.370 1.00 97.38 245 ARG A C 1
ATOM 1910 O O . ARG A 1 245 ? -3.448 -6.749 2.713 1.00 97.38 245 ARG A O 1
ATOM 1917 N N . GLY A 1 246 ? -4.321 -4.710 2.314 1.00 96.50 246 GLY A N 1
ATOM 1918 C CA . GLY A 1 246 ? -5.703 -5.048 2.646 1.00 96.50 246 GLY A CA 1
ATOM 1919 C C . GLY A 1 246 ? -6.303 -6.096 1.708 1.00 96.50 246 GLY A C 1
ATOM 1920 O O . GLY A 1 246 ? -6.801 -7.120 2.170 1.00 96.50 246 GLY A O 1
ATOM 1921 N N . ILE A 1 247 ? -6.178 -5.885 0.397 1.00 96.94 247 ILE A N 1
ATOM 1922 C CA . ILE A 1 247 ? -6.684 -6.795 -0.647 1.00 96.94 247 ILE A CA 1
ATOM 1923 C C . ILE A 1 247 ? -5.980 -8.158 -0.615 1.00 96.94 247 ILE A C 1
ATOM 1925 O O . ILE A 1 247 ? -6.597 -9.217 -0.796 1.00 96.94 247 ILE A O 1
ATOM 1929 N N . CYS A 1 248 ? -4.664 -8.148 -0.416 1.00 96.94 248 CYS A N 1
ATOM 1930 C CA . CYS A 1 248 ? -3.861 -9.363 -0.421 1.00 96.94 248 CYS A CA 1
ATOM 1931 C C . CYS A 1 248 ? -3.885 -10.095 0.923 1.00 96.94 248 CYS A C 1
ATOM 1933 O O . CYS A 1 248 ? -3.525 -11.267 0.953 1.00 96.94 248 CYS A O 1
ATOM 1935 N N . GLY A 1 249 ? -4.333 -9.446 2.001 1.00 94.44 249 GLY A N 1
ATOM 1936 C CA . GLY A 1 249 ? -4.267 -10.001 3.351 1.00 94.44 249 GLY A CA 1
ATOM 1937 C C . GLY A 1 249 ? -2.832 -10.155 3.862 1.00 94.44 249 GLY A C 1
ATOM 1938 O O . GLY A 1 249 ? -2.576 -11.044 4.664 1.00 94.44 249 GLY A O 1
ATOM 1939 N N . ALA A 1 250 ? -1.902 -9.324 3.382 1.00 95.31 250 ALA A N 1
ATOM 1940 C CA . ALA A 1 250 ? -0.488 -9.392 3.752 1.00 95.31 250 ALA A CA 1
ATOM 1941 C C . ALA A 1 250 ? -0.256 -8.935 5.205 1.00 95.31 250 ALA A C 1
ATOM 1943 O O . ALA A 1 250 ? -1.089 -8.242 5.796 1.00 95.31 250 ALA A O 1
ATOM 1944 N N . ASP A 1 251 ? 0.881 -9.280 5.800 1.00 94.38 251 ASP A N 1
ATOM 1945 C CA . ASP A 1 251 ? 1.165 -8.928 7.194 1.00 94.38 251 ASP A CA 1
ATOM 1946 C C . ASP A 1 251 ? 1.615 -7.475 7.329 1.00 94.38 251 ASP A C 1
ATOM 1948 O O . ASP A 1 251 ? 1.141 -6.765 8.213 1.00 94.38 251 ASP A O 1
ATOM 1952 N N . ALA A 1 252 ? 2.452 -7.005 6.406 1.00 93.88 252 ALA A N 1
ATOM 1953 C CA . ALA A 1 252 ? 2.930 -5.628 6.347 1.00 93.88 252 ALA A CA 1
ATOM 1954 C C . ALA A 1 252 ? 3.331 -5.251 4.912 1.00 93.88 252 ALA A C 1
ATOM 1956 O O . ALA A 1 252 ? 3.263 -6.072 3.995 1.00 93.88 252 ALA A O 1
ATOM 1957 N N . PHE A 1 253 ? 3.771 -4.011 4.717 1.00 94.56 253 PHE A N 1
ATOM 1958 C CA . PHE A 1 253 ? 4.525 -3.622 3.529 1.00 94.56 253 PHE A CA 1
ATOM 1959 C C . PHE A 1 253 ? 5.874 -3.031 3.944 1.00 94.56 253 PHE A C 1
ATOM 1961 O O . PHE A 1 253 ? 6.021 -2.525 5.058 1.00 94.56 253 PHE A O 1
ATOM 1968 N N . PHE A 1 254 ? 6.850 -3.103 3.047 1.00 93.75 254 PHE A N 1
ATOM 1969 C CA . PHE A 1 254 ? 8.191 -2.565 3.237 1.00 93.75 254 PHE A CA 1
ATOM 1970 C C . PHE A 1 254 ? 8.597 -1.742 2.016 1.00 93.75 254 PHE A C 1
ATOM 1972 O O . PHE A 1 254 ? 8.405 -2.181 0.881 1.00 93.75 254 PHE A O 1
ATOM 1979 N N . CYS A 1 255 ? 9.170 -0.562 2.251 1.00 92.50 255 CYS A N 1
ATOM 1980 C CA . CYS A 1 255 ? 9.799 0.246 1.212 1.00 92.50 255 CYS A CA 1
ATOM 1981 C C . CYS A 1 255 ? 11.316 0.066 1.302 1.00 92.50 255 CYS A C 1
ATOM 1983 O O . CYS A 1 255 ? 11.925 0.420 2.311 1.00 92.50 255 CYS A O 1
ATOM 1985 N N . GLY A 1 256 ? 11.915 -0.498 0.254 1.00 88.06 256 GLY A N 1
ATOM 1986 C CA . GLY A 1 256 ? 13.360 -0.555 0.068 1.00 88.06 256 GLY A CA 1
ATOM 1987 C C . GLY A 1 256 ? 13.825 0.673 -0.716 1.00 88.06 256 GLY A C 1
ATOM 1988 O O . GLY A 1 256 ? 13.699 0.664 -1.946 1.00 88.06 256 GLY A O 1
ATOM 1989 N N . PRO A 1 257 ? 14.337 1.731 -0.059 1.00 85.56 257 PRO A N 1
ATOM 1990 C CA . PRO A 1 257 ? 14.741 2.946 -0.753 1.00 85.56 257 PRO A CA 1
ATOM 1991 C C . PRO A 1 257 ? 15.981 2.706 -1.619 1.00 85.56 257 PRO A C 1
ATOM 1993 O O . PRO A 1 257 ? 16.889 1.956 -1.252 1.00 85.56 257 PRO A O 1
ATOM 1996 N N . TYR A 1 258 ? 16.047 3.404 -2.747 1.00 82.19 258 TYR A N 1
ATOM 1997 C CA . TYR A 1 258 ? 17.250 3.555 -3.562 1.00 82.19 258 TYR A CA 1
ATOM 1998 C C . TYR A 1 258 ? 17.410 5.019 -3.990 1.00 82.19 258 TYR A C 1
ATOM 2000 O O . TYR A 1 258 ? 16.591 5.879 -3.665 1.00 82.19 258 TYR A O 1
ATOM 2008 N N . GLU A 1 259 ? 18.495 5.338 -4.695 1.00 81.75 259 GLU A N 1
ATOM 2009 C CA . GLU A 1 259 ? 18.752 6.707 -5.145 1.00 81.75 259 GLU A CA 1
ATOM 2010 C C . GLU A 1 259 ? 17.617 7.202 -6.064 1.00 81.75 259 GLU A C 1
ATOM 2012 O O . GLU A 1 259 ? 17.420 6.684 -7.161 1.00 81.75 259 GLU A O 1
ATOM 2017 N N . ASN A 1 260 ? 16.871 8.212 -5.603 1.00 82.88 260 ASN A N 1
ATOM 2018 C CA . ASN A 1 260 ? 15.708 8.802 -6.277 1.00 82.88 260 ASN A CA 1
ATOM 2019 C C . ASN A 1 260 ? 14.485 7.877 -6.434 1.00 82.88 260 ASN A C 1
ATOM 2021 O O . ASN A 1 260 ? 13.751 8.003 -7.414 1.00 82.88 260 ASN A O 1
ATOM 2025 N N . GLY A 1 261 ? 14.232 6.972 -5.488 1.00 91.00 261 GLY A N 1
ATOM 2026 C CA . GLY A 1 261 ? 12.992 6.197 -5.481 1.00 91.00 261 GLY A CA 1
ATOM 2027 C C . GLY A 1 261 ? 12.962 5.092 -4.433 1.00 91.00 261 GLY A C 1
ATOM 2028 O O . GLY A 1 261 ? 13.738 5.093 -3.476 1.00 91.00 261 GLY A O 1
ATOM 2029 N N . GLY A 1 262 ? 12.076 4.123 -4.631 1.00 89.75 262 GLY A N 1
ATOM 2030 C CA . GLY A 1 262 ? 11.967 2.970 -3.745 1.00 89.75 262 GLY A CA 1
ATOM 2031 C C . GLY A 1 262 ? 11.215 1.816 -4.385 1.00 89.75 262 GLY A C 1
ATOM 2032 O O . GLY A 1 262 ? 10.325 2.022 -5.209 1.00 89.75 262 GLY A O 1
ATOM 2033 N N . VAL A 1 263 ? 11.584 0.590 -4.012 1.00 94.06 263 VAL A N 1
ATOM 2034 C CA . VAL A 1 263 ? 10.813 -0.615 -4.334 1.00 94.06 263 VAL A CA 1
ATOM 2035 C C . VAL A 1 263 ? 9.872 -0.930 -3.179 1.00 94.06 263 VAL A C 1
ATOM 2037 O O . VAL A 1 263 ? 10.273 -0.910 -2.017 1.00 94.06 263 VAL A O 1
ATOM 2040 N N . PHE A 1 264 ? 8.623 -1.240 -3.500 1.00 97.25 264 PHE A N 1
ATOM 2041 C CA . PHE A 1 264 ? 7.583 -1.514 -2.520 1.00 97.25 264 PHE A CA 1
ATOM 2042 C C . PHE A 1 264 ? 7.229 -2.993 -2.536 1.00 97.25 264 PHE A C 1
ATOM 2044 O O . PHE A 1 264 ? 6.931 -3.580 -3.582 1.00 97.25 264 PHE A O 1
ATOM 2051 N N . LEU A 1 265 ? 7.279 -3.589 -1.352 1.00 97.06 265 LEU A N 1
ATOM 2052 C CA . LEU A 1 265 ? 7.112 -5.013 -1.125 1.00 97.06 265 LEU A CA 1
ATOM 2053 C C . LEU A 1 265 ? 5.926 -5.241 -0.191 1.00 97.06 265 LEU A C 1
ATOM 2055 O O . LEU A 1 265 ? 5.802 -4.545 0.815 1.00 97.06 265 LEU A O 1
ATOM 2059 N N . LEU A 1 266 ? 5.099 -6.244 -0.470 1.00 97.50 266 LEU A N 1
ATOM 2060 C CA . LEU A 1 266 ? 4.221 -6.823 0.545 1.00 97.50 266 LEU A CA 1
ATOM 2061 C C . LEU A 1 266 ? 4.959 -7.939 1.262 1.00 97.50 266 LEU A C 1
ATOM 2063 O O . LEU A 1 266 ? 5.476 -8.843 0.612 1.00 97.50 266 LEU A O 1
ATOM 2067 N N . LEU A 1 267 ? 4.964 -7.880 2.588 1.00 96.31 267 LEU A N 1
ATOM 2068 C CA . LEU A 1 267 ? 5.510 -8.923 3.443 1.00 96.31 267 LEU A CA 1
ATOM 2069 C C . LEU A 1 267 ? 4.404 -9.923 3.762 1.00 96.31 267 LEU A C 1
ATOM 2071 O O . LEU A 1 267 ? 3.344 -9.547 4.269 1.00 96.31 267 LEU A O 1
ATOM 2075 N N . THR A 1 268 ? 4.653 -11.185 3.445 1.00 92.25 268 THR A N 1
ATOM 2076 C CA . THR A 1 268 ? 3.708 -12.290 3.622 1.00 92.25 268 THR A CA 1
ATOM 2077 C C . THR A 1 268 ? 4.309 -13.328 4.549 1.00 92.25 268 THR A C 1
ATOM 2079 O O . THR A 1 268 ? 5.512 -13.567 4.485 1.00 92.25 268 THR A O 1
ATOM 2082 N N . ASP A 1 269 ? 3.475 -13.969 5.363 1.00 89.06 269 ASP A N 1
ATOM 2083 C CA . ASP A 1 269 ? 3.898 -14.984 6.326 1.00 89.06 269 ASP A CA 1
ATOM 2084 C C . ASP A 1 269 ? 4.955 -14.434 7.298 1.00 89.06 269 ASP A C 1
ATOM 2086 O O . ASP A 1 269 ? 6.041 -14.997 7.445 1.00 89.06 269 ASP A O 1
ATOM 2090 N N . PHE A 1 270 ? 4.640 -13.314 7.960 1.00 88.69 270 PHE A N 1
ATOM 2091 C CA . PHE A 1 270 ? 5.514 -12.654 8.934 1.00 88.69 270 PHE A CA 1
ATOM 2092 C C . PHE A 1 270 ? 5.073 -12.937 10.390 1.00 88.69 270 PHE A C 1
ATOM 2094 O O . PHE A 1 270 ? 4.420 -12.104 11.024 1.00 88.69 270 PHE A O 1
ATOM 2101 N N . PRO A 1 271 ? 5.435 -14.098 10.974 1.00 74.75 271 PRO A N 1
ATOM 2102 C CA . PRO A 1 271 ? 4.881 -14.554 12.249 1.00 74.75 271 PRO A CA 1
ATOM 2103 C C . PRO A 1 271 ? 5.359 -13.764 13.474 1.00 74.75 271 PRO A C 1
ATOM 2105 O O . PRO A 1 271 ? 4.753 -13.880 14.537 1.00 74.75 271 PRO A O 1
ATOM 2108 N N . GLN A 1 272 ? 6.445 -12.992 13.365 1.00 79.69 272 GLN A N 1
ATOM 2109 C CA . GLN A 1 272 ? 6.987 -12.196 14.471 1.00 79.69 272 GLN A CA 1
ATOM 2110 C C . GLN A 1 272 ? 6.332 -10.816 14.605 1.00 79.69 272 GLN A C 1
ATOM 2112 O O . GLN A 1 272 ? 6.658 -10.090 15.544 1.00 79.69 272 GLN A O 1
ATOM 2117 N N . LEU A 1 273 ? 5.418 -10.442 13.702 1.00 83.31 273 LEU A N 1
ATOM 2118 C CA . LEU A 1 273 ? 4.715 -9.171 13.820 1.00 83.31 273 LEU A CA 1
ATOM 2119 C C . LEU A 1 273 ? 3.773 -9.212 15.043 1.00 83.31 273 LEU A C 1
ATOM 2121 O O . LEU A 1 273 ? 2.933 -10.115 15.122 1.00 83.31 273 LEU A O 1
ATOM 2125 N N . PRO A 1 274 ? 3.896 -8.273 16.004 1.00 82.06 274 PRO A N 1
ATOM 2126 C CA . PRO A 1 274 ? 3.120 -8.307 17.240 1.00 82.06 274 PRO A CA 1
ATOM 2127 C C . PRO A 1 274 ? 1.616 -8.388 16.980 1.00 82.06 274 PRO A C 1
ATOM 2129 O O . PRO A 1 274 ? 1.088 -7.657 16.154 1.00 82.06 274 PRO A O 1
ATOM 2132 N N . VAL A 1 275 ? 0.903 -9.243 17.714 1.00 83.12 275 VAL A N 1
ATOM 2133 C CA . VAL A 1 275 ? -0.565 -9.272 17.679 1.00 83.12 275 VAL A CA 1
ATOM 2134 C C . VAL A 1 275 ? -1.079 -8.557 18.924 1.00 83.12 275 VAL A C 1
ATOM 2136 O O . VAL A 1 275 ? -0.683 -8.934 20.029 1.00 83.12 275 VAL A O 1
ATOM 2139 N N . PRO A 1 276 ? -1.955 -7.546 18.796 1.00 85.75 276 PRO A N 1
ATOM 2140 C CA . PRO A 1 276 ? -2.506 -6.879 19.966 1.00 85.75 276 PRO A CA 1
ATOM 2141 C C . PRO A 1 276 ? -3.288 -7.838 20.853 1.00 85.75 276 PRO A C 1
ATOM 2143 O O . PRO A 1 276 ? -4.206 -8.519 20.395 1.00 85.75 276 PRO A O 1
ATOM 2146 N N . GLU A 1 277 ? -2.982 -7.819 22.150 1.00 86.31 277 GLU A N 1
ATOM 2147 C CA . GLU A 1 277 ? -3.713 -8.602 23.151 1.00 86.31 277 GLU A CA 1
ATOM 2148 C C . GLU A 1 277 ? -5.198 -8.219 23.200 1.00 86.31 277 GLU A C 1
ATOM 2150 O O . GLU A 1 277 ? -6.074 -9.083 23.298 1.00 86.31 277 GLU A O 1
ATOM 2155 N N . ASN A 1 278 ? -5.480 -6.917 23.089 1.00 87.31 278 ASN A N 1
ATOM 2156 C CA . ASN A 1 278 ? -6.827 -6.374 23.002 1.00 87.31 278 ASN A CA 1
ATOM 2157 C C . ASN A 1 278 ? -6.925 -5.369 21.838 1.00 87.31 278 ASN A C 1
ATOM 2159 O O . ASN A 1 278 ? -6.562 -4.198 22.001 1.00 87.31 278 ASN A O 1
ATOM 2163 N N . PRO A 1 279 ? -7.437 -5.803 20.671 1.00 91.31 279 PRO A N 1
ATOM 2164 C CA . PRO A 1 279 ? -7.674 -4.929 19.532 1.00 91.31 279 PRO A CA 1
ATOM 2165 C C . PRO A 1 279 ? -8.529 -3.703 19.853 1.00 91.31 279 PRO A C 1
ATOM 2167 O O . PRO A 1 279 ? -8.210 -2.631 19.360 1.00 91.31 279 PRO A O 1
ATOM 2170 N N . ALA A 1 280 ? -9.548 -3.803 20.719 1.00 88.44 280 ALA A N 1
ATOM 2171 C CA . ALA A 1 280 ? -10.377 -2.644 21.060 1.00 88.44 280 ALA A CA 1
ATOM 2172 C C . ALA A 1 280 ? -9.551 -1.540 21.739 1.00 88.44 280 ALA A C 1
ATOM 2174 O O . ALA A 1 280 ? -9.624 -0.378 21.346 1.00 88.44 280 ALA A O 1
ATOM 2175 N N . VAL A 1 281 ? -8.696 -1.907 22.702 1.00 86.94 281 VAL A N 1
ATOM 2176 C CA . VAL A 1 281 ? -7.765 -0.959 23.341 1.00 86.94 281 VAL A CA 1
ATOM 2177 C C . VAL A 1 281 ? -6.816 -0.369 22.303 1.00 86.94 281 VAL A C 1
ATOM 2179 O O . VAL A 1 281 ? -6.665 0.849 22.228 1.00 86.94 281 VAL A O 1
ATOM 2182 N N . ARG A 1 282 ? -6.210 -1.208 21.456 1.00 91.56 282 ARG A N 1
ATOM 2183 C CA . ARG A 1 282 ? -5.270 -0.730 20.436 1.00 91.56 282 ARG A CA 1
ATOM 2184 C C . ARG A 1 282 ? -5.931 0.239 19.457 1.00 91.56 282 ARG A C 1
ATOM 2186 O O . ARG A 1 282 ? -5.369 1.296 19.179 1.00 91.56 282 ARG A O 1
ATOM 2193 N N . MET A 1 283 ? -7.146 -0.056 19.002 1.00 93.56 283 MET A N 1
ATOM 2194 C CA . MET A 1 283 ? -7.915 0.819 18.116 1.00 93.56 283 MET A CA 1
ATOM 2195 C C . MET A 1 283 ? -8.128 2.215 18.720 1.00 93.56 283 MET A C 1
ATOM 2197 O O . MET A 1 283 ? -7.972 3.198 18.000 1.00 93.56 283 MET A O 1
ATOM 2201 N N . THR A 1 284 ? -8.387 2.326 20.032 1.00 87.25 284 THR A N 1
ATOM 2202 C CA . THR A 1 284 ? -8.582 3.632 20.703 1.00 87.25 284 THR A CA 1
ATOM 2203 C C . THR A 1 284 ? -7.339 4.519 20.714 1.00 87.25 284 THR A C 1
ATOM 2205 O O . THR A 1 284 ? -7.462 5.732 20.832 1.00 87.25 284 THR A O 1
ATOM 2208 N N . SER A 1 285 ? -6.144 3.939 20.571 1.00 86.38 285 SER A N 1
ATOM 2209 C CA . SER A 1 285 ? -4.882 4.691 20.523 1.00 86.38 285 SER A CA 1
ATOM 2210 C C . SER A 1 285 ? -4.407 4.921 19.088 1.00 86.38 285 SER A C 1
ATOM 2212 O O . SER A 1 285 ? -3.977 6.018 18.737 1.00 86.38 285 SER A O 1
ATOM 2214 N N . ILE A 1 286 ? -4.523 3.898 18.239 1.00 91.19 286 ILE A N 1
ATOM 2215 C CA . ILE A 1 286 ? -4.016 3.933 16.865 1.00 91.19 286 ILE A CA 1
ATOM 2216 C C . ILE A 1 286 ? -4.901 4.774 15.949 1.00 91.19 286 ILE A C 1
ATOM 2218 O O . ILE A 1 286 ? -4.379 5.484 15.095 1.00 91.19 286 ILE A O 1
ATOM 2222 N N . PHE A 1 287 ? -6.225 4.738 16.116 1.00 91.06 287 PHE A N 1
ATOM 2223 C CA . PHE A 1 287 ? -7.109 5.480 15.222 1.00 91.06 287 PHE A CA 1
ATOM 2224 C C . PHE A 1 287 ? -6.958 7.008 15.363 1.00 91.06 287 PHE A C 1
ATOM 2226 O O . PHE A 1 287 ? -6.793 7.670 14.338 1.00 91.06 287 PHE A O 1
ATOM 2233 N N . PRO A 1 288 ? -6.902 7.592 16.581 1.00 84.19 288 PRO A N 1
ATOM 2234 C CA . PRO A 1 288 ? -6.575 9.012 16.740 1.00 84.19 288 PRO A CA 1
ATOM 2235 C C . PRO A 1 288 ? -5.184 9.375 16.209 1.00 84.19 288 PRO A C 1
ATOM 2237 O O . PRO A 1 288 ? -5.007 10.448 15.630 1.00 84.19 288 PRO A O 1
ATOM 2240 N N . LEU A 1 289 ? -4.200 8.482 16.376 1.00 82.50 289 LEU A N 1
ATOM 2241 C CA . LEU A 1 289 ? -2.849 8.685 15.853 1.00 82.50 289 LEU A CA 1
ATOM 2242 C C . LEU A 1 289 ? -2.854 8.750 14.321 1.00 82.50 289 LEU A C 1
ATOM 2244 O O . LEU A 1 289 ? -2.255 9.664 13.757 1.00 82.50 289 LEU A O 1
ATOM 2248 N N . LEU A 1 290 ? -3.566 7.833 13.660 1.00 88.00 290 LEU A N 1
ATOM 2249 C CA . LEU A 1 290 ? -3.728 7.810 12.207 1.00 88.00 290 LEU A CA 1
ATOM 2250 C C . LEU A 1 290 ? -4.269 9.143 11.688 1.00 88.00 290 LEU A C 1
ATOM 2252 O O . LEU A 1 290 ? -3.607 9.796 10.888 1.00 88.00 290 LEU A O 1
ATOM 2256 N N . VAL A 1 291 ? -5.446 9.564 12.160 1.00 84.94 291 VAL A N 1
ATOM 2257 C CA . VAL A 1 291 ? -6.133 10.754 11.619 1.00 84.94 291 VAL A CA 1
ATOM 2258 C C . VAL A 1 291 ? -5.413 12.064 11.956 1.00 84.94 291 VAL A C 1
ATOM 2260 O O . VAL A 1 291 ? -5.680 13.092 11.344 1.00 84.94 291 VAL A O 1
ATOM 2263 N N . SER A 1 292 ? -4.488 12.033 12.922 1.00 80.06 292 SER A N 1
ATOM 2264 C CA . SER A 1 292 ? -3.637 13.177 13.269 1.00 80.06 292 SER A CA 1
ATOM 2265 C C . SER A 1 292 ? -2.381 13.288 12.398 1.00 80.06 292 SER A C 1
ATOM 2267 O O . SER A 1 292 ? -1.819 14.376 12.297 1.00 80.06 292 SER A O 1
ATOM 2269 N N . ASN A 1 293 ? -1.916 12.184 11.802 1.00 77.50 293 ASN A N 1
ATOM 2270 C CA . ASN A 1 293 ? -0.648 12.134 11.059 1.00 77.50 293 ASN A CA 1
ATOM 2271 C C . ASN A 1 293 ? -0.823 11.878 9.560 1.00 77.50 293 ASN A C 1
ATOM 2273 O O . ASN A 1 293 ? 0.083 12.166 8.781 1.00 77.50 293 ASN A O 1
ATOM 2277 N N . VAL A 1 294 ? -1.968 11.338 9.153 1.00 81.31 294 VAL A N 1
ATOM 2278 C CA . VAL A 1 294 ? -2.255 10.959 7.772 1.00 81.31 294 VAL A CA 1
ATOM 2279 C C . VAL A 1 294 ? -3.551 11.639 7.336 1.00 81.31 294 VAL A C 1
ATOM 2281 O O . VAL A 1 294 ? -4.549 11.545 8.054 1.00 81.31 294 VAL A O 1
ATOM 2284 N N . PRO A 1 295 ? -3.579 12.298 6.164 1.00 76.94 295 PRO A N 1
ATOM 2285 C CA . PRO A 1 295 ? -4.821 12.780 5.577 1.00 76.94 295 PRO A CA 1
ATOM 2286 C C . PRO A 1 295 ? -5.774 11.608 5.306 1.00 76.94 295 PRO A C 1
ATOM 2288 O O . PRO A 1 295 ? -5.468 10.694 4.535 1.00 76.94 295 PRO A O 1
ATOM 2291 N N . VAL A 1 296 ? -6.925 11.630 5.974 1.00 85.50 296 VAL A N 1
ATOM 2292 C CA . VAL A 1 296 ? -8.019 10.673 5.797 1.00 85.50 296 VAL A CA 1
ATOM 2293 C C . VAL A 1 296 ? -9.293 11.493 5.660 1.00 85.50 296 VAL A C 1
ATOM 2295 O O . VAL A 1 296 ? -9.714 12.131 6.618 1.00 85.50 296 VAL A O 1
ATOM 2298 N N . ASP A 1 297 ? -9.916 11.489 4.485 1.00 86.69 297 ASP A N 1
ATOM 2299 C CA . ASP A 1 297 ? -11.090 12.337 4.246 1.00 86.69 297 ASP A CA 1
ATOM 2300 C C . ASP A 1 297 ? -12.351 11.758 4.897 1.00 86.69 297 ASP A C 1
ATOM 2302 O O . ASP A 1 297 ? -13.206 12.493 5.388 1.00 86.69 297 ASP A O 1
ATOM 2306 N N . ASN A 1 298 ? -12.465 10.427 4.936 1.00 93.88 298 ASN A N 1
ATOM 2307 C CA . ASN A 1 298 ? -13.613 9.728 5.501 1.00 93.88 298 ASN A CA 1
ATOM 2308 C C . ASN A 1 298 ? -13.197 8.865 6.701 1.00 93.88 298 ASN A C 1
ATOM 2310 O O . ASN A 1 298 ? -12.906 7.671 6.567 1.00 93.88 298 ASN A O 1
ATOM 2314 N N . HIS A 1 299 ? -13.188 9.463 7.900 1.00 95.69 299 HIS A N 1
ATOM 2315 C CA . HIS A 1 299 ? -12.827 8.744 9.128 1.00 95.69 299 HIS A CA 1
ATOM 2316 C C . HIS A 1 299 ? -13.819 7.610 9.417 1.00 95.69 299 HIS A C 1
ATOM 2318 O O . HIS A 1 299 ? -13.420 6.570 9.937 1.00 95.69 299 HIS A O 1
ATOM 2324 N N . ARG A 1 300 ? -15.102 7.778 9.073 1.00 96.94 300 ARG A N 1
ATOM 2325 C CA . ARG A 1 300 ? -16.127 6.742 9.273 1.00 96.94 300 ARG A CA 1
ATOM 2326 C C . ARG A 1 300 ? -15.793 5.463 8.515 1.00 96.94 300 ARG A C 1
ATOM 2328 O O . ARG A 1 300 ? -15.706 4.401 9.129 1.00 96.94 300 ARG A O 1
ATOM 2335 N N . ALA A 1 301 ? -15.540 5.566 7.211 1.00 97.38 301 ALA A N 1
ATOM 2336 C CA . ALA A 1 301 ? -15.178 4.414 6.387 1.00 97.38 301 ALA A CA 1
ATOM 2337 C C . ALA A 1 301 ? -13.875 3.748 6.870 1.00 97.38 301 ALA A C 1
ATOM 2339 O O . ALA A 1 301 ? -13.801 2.519 6.943 1.00 97.38 301 ALA A O 1
ATOM 2340 N N . ALA A 1 302 ? -12.886 4.547 7.288 1.00 97.75 302 ALA A N 1
ATOM 2341 C CA . ALA A 1 302 ? -11.644 4.035 7.863 1.00 97.75 302 ALA A CA 1
ATOM 2342 C C . ALA A 1 302 ? -11.843 3.282 9.180 1.00 97.75 302 ALA A C 1
ATOM 2344 O O . ALA A 1 302 ? -11.271 2.205 9.370 1.00 97.75 302 ALA A O 1
ATOM 2345 N N . PHE A 1 303 ? -12.673 3.805 10.082 1.00 98.31 303 PHE A N 1
ATOM 2346 C CA . PHE A 1 303 ? -12.975 3.145 11.349 1.00 98.31 303 PHE A CA 1
ATOM 2347 C C . PHE A 1 303 ? -13.724 1.827 11.133 1.00 98.31 303 PHE A C 1
ATOM 2349 O O . PHE A 1 303 ? -13.373 0.808 11.727 1.00 98.31 303 PHE A O 1
ATOM 2356 N N . GLU A 1 304 ? -14.712 1.816 10.239 1.00 98.00 304 GLU A N 1
ATOM 2357 C CA . GLU A 1 304 ? -15.458 0.605 9.897 1.00 98.00 304 GLU A CA 1
ATOM 2358 C C . GLU A 1 304 ? -14.571 -0.468 9.268 1.00 98.00 304 GLU A C 1
ATOM 2360 O O . GLU A 1 304 ? -14.672 -1.642 9.631 1.00 98.00 304 GLU A O 1
ATOM 2365 N N . GLY A 1 305 ? -13.690 -0.075 8.344 1.00 97.88 305 GLY A N 1
ATOM 2366 C CA . GLY A 1 305 ? -12.698 -0.969 7.755 1.00 97.88 305 GLY A CA 1
ATOM 2367 C C . GLY A 1 305 ? -11.788 -1.590 8.814 1.00 97.88 305 GLY A C 1
ATOM 2368 O O . GLY A 1 305 ? -11.546 -2.799 8.804 1.00 97.88 305 GLY A O 1
ATOM 2369 N N . TYR A 1 306 ? -11.364 -0.790 9.793 1.00 98.00 306 TYR A N 1
ATOM 2370 C CA . TYR A 1 306 ? -10.525 -1.247 10.898 1.00 98.00 306 TYR A CA 1
ATOM 2371 C C . TYR A 1 306 ? -11.249 -2.201 11.854 1.00 98.00 306 TYR A C 1
ATOM 2373 O O . TYR A 1 306 ? -10.714 -3.247 12.223 1.00 98.00 306 TYR A O 1
ATOM 2381 N N . ALA A 1 307 ? -12.491 -1.870 12.217 1.00 97.94 307 ALA A N 1
ATOM 2382 C CA . ALA A 1 307 ? -13.349 -2.711 13.043 1.00 97.94 307 ALA A CA 1
ATOM 2383 C C . ALA A 1 307 ? -13.577 -4.076 12.378 1.00 97.94 307 ALA A C 1
ATOM 2385 O O . ALA A 1 307 ? -13.361 -5.117 13.002 1.00 97.94 307 ALA A O 1
ATOM 2386 N N . LYS A 1 308 ? -13.917 -4.080 11.083 1.00 97.50 308 LYS A N 1
ATOM 2387 C CA . LYS A 1 308 ? -14.086 -5.305 10.288 1.00 97.50 308 LYS A CA 1
ATOM 2388 C C . LYS A 1 308 ? -12.794 -6.115 10.199 1.00 97.50 308 LYS A C 1
ATOM 2390 O O . LYS A 1 308 ? -12.852 -7.336 10.318 1.00 97.50 308 LYS A O 1
ATOM 2395 N N . TYR A 1 309 ? -11.638 -5.463 10.041 1.00 96.56 309 TYR A N 1
ATOM 2396 C CA . TYR A 1 309 ? -10.336 -6.138 10.019 1.00 96.56 309 TYR A CA 1
ATOM 2397 C C . TYR A 1 309 ? -10.082 -6.956 11.296 1.00 96.56 309 TYR A C 1
ATOM 2399 O O . TYR A 1 309 ? -9.624 -8.094 11.211 1.00 96.56 309 TYR A O 1
ATOM 2407 N N . TYR A 1 310 ? -10.443 -6.421 12.465 1.00 95.62 310 TYR A N 1
ATOM 2408 C CA . TYR A 1 310 ? -10.348 -7.139 13.740 1.00 95.62 310 TYR A CA 1
ATOM 2409 C C . TYR A 1 310 ? -11.558 -8.030 14.067 1.00 95.62 310 TYR A C 1
ATOM 2411 O O . TYR A 1 310 ? -11.632 -8.588 15.162 1.00 95.62 310 TYR A O 1
ATOM 2419 N N . GLY A 1 311 ? -12.494 -8.195 13.130 1.00 96.62 311 GLY A N 1
ATOM 2420 C CA . GLY A 1 311 ? -13.649 -9.079 13.278 1.00 96.62 311 GLY A CA 1
ATOM 2421 C C . GLY A 1 311 ? -14.797 -8.507 14.112 1.00 96.62 311 GLY A C 1
ATOM 2422 O O . GLY A 1 311 ? -15.676 -9.262 14.523 1.00 96.62 311 GLY A O 1
ATOM 2423 N N . PHE A 1 312 ? -14.819 -7.200 14.383 1.00 97.31 312 PHE A N 1
ATOM 2424 C CA . PHE A 1 312 ? -15.970 -6.561 15.018 1.00 97.31 312 PHE A CA 1
ATOM 2425 C C . PHE A 1 312 ? -17.142 -6.498 14.036 1.00 97.31 312 PHE A C 1
ATOM 2427 O O . PHE A 1 312 ? -16.976 -6.205 12.849 1.00 97.31 312 PHE A O 1
ATOM 2434 N N . VAL A 1 313 ? -18.347 -6.712 14.554 1.00 97.69 313 VAL A N 1
ATOM 2435 C CA . VAL A 1 313 ? -19.591 -6.461 13.825 1.00 97.69 313 VAL A CA 1
ATOM 2436 C C . VAL A 1 313 ? -19.973 -5.001 14.035 1.00 97.69 313 VAL A C 1
ATOM 2438 O O . VAL A 1 313 ? -20.061 -4.546 15.175 1.00 97.69 313 VAL A O 1
ATOM 2441 N N . THR A 1 314 ? -20.177 -4.268 12.943 1.00 97.00 314 THR A N 1
ATOM 2442 C CA . THR A 1 314 ? -20.513 -2.840 12.968 1.00 97.00 314 THR A CA 1
ATOM 2443 C C . THR A 1 314 ? -22.004 -2.623 12.735 1.00 97.00 314 THR A C 1
ATOM 2445 O O . THR A 1 314 ? -22.543 -3.093 11.732 1.00 97.00 314 THR A O 1
ATOM 2448 N N . GLU A 1 315 ? -22.644 -1.858 13.611 1.00 95.75 315 GLU A N 1
ATOM 2449 C CA . GLU A 1 315 ? -23.991 -1.310 13.448 1.00 95.75 315 GLU A CA 1
ATOM 2450 C C . GLU A 1 315 ? -23.878 0.203 13.239 1.00 95.75 315 GLU A C 1
ATOM 2452 O O . GLU A 1 315 ? -23.111 0.875 13.930 1.00 95.75 315 GLU A O 1
ATOM 2457 N N . GLN A 1 316 ? -24.604 0.731 12.255 1.00 89.75 316 GLN A N 1
ATOM 2458 C CA . GLN A 1 316 ? -24.503 2.130 11.842 1.00 89.75 316 GLN A CA 1
ATOM 2459 C C . GLN A 1 316 ? -25.776 2.896 12.199 1.00 89.75 316 GLN A C 1
ATOM 2461 O O . GLN A 1 316 ? -26.885 2.401 11.986 1.00 89.75 316 GLN A O 1
ATOM 2466 N N . ASP A 1 317 ? -25.592 4.134 12.646 1.00 85.12 317 ASP A N 1
ATOM 2467 C CA . ASP A 1 317 ? -26.616 5.176 12.697 1.00 85.12 317 ASP A CA 1
ATOM 2468 C C . ASP A 1 317 ? -26.092 6.454 12.003 1.00 85.12 317 ASP A C 1
ATOM 2470 O O . ASP A 1 317 ? -24.927 6.537 11.596 1.00 85.12 317 ASP A O 1
ATOM 2474 N N . GLN A 1 318 ? -26.944 7.471 11.849 1.00 80.31 318 GLN A N 1
ATOM 2475 C CA . GLN A 1 318 ? -26.638 8.713 11.135 1.00 80.31 318 GLN A CA 1
ATOM 2476 C C . GLN A 1 318 ? -25.367 9.399 11.649 1.00 80.31 318 GLN A C 1
ATOM 2478 O O . GLN A 1 318 ? -24.551 9.836 10.842 1.00 80.31 318 GLN A O 1
ATOM 2483 N N . SER A 1 319 ? -25.149 9.451 12.964 1.00 89.00 319 SER A N 1
ATOM 2484 C CA . SER A 1 319 ? -23.989 10.115 13.583 1.00 89.00 319 SER A CA 1
ATOM 2485 C C . SER A 1 319 ? -23.022 9.162 14.285 1.00 89.00 319 SER A C 1
ATOM 2487 O O . SER A 1 319 ? -21.998 9.613 14.783 1.00 89.00 319 SER A O 1
ATOM 2489 N N . GLU A 1 320 ? -23.314 7.861 14.323 1.00 94.69 320 GLU A N 1
ATOM 2490 C CA . GLU A 1 320 ? -22.587 6.901 15.162 1.00 94.69 320 GLU A CA 1
ATOM 2491 C C . GLU A 1 320 ? -22.264 5.607 14.399 1.00 94.69 320 GLU A C 1
ATOM 2493 O O . GLU A 1 320 ? -23.011 5.180 13.513 1.00 94.69 320 GLU A O 1
ATOM 2498 N N . VAL A 1 321 ? -21.142 4.975 14.746 1.00 96.88 321 VAL A N 1
ATOM 2499 C CA . VAL A 1 321 ? -20.837 3.577 14.424 1.00 96.88 321 VAL A CA 1
ATOM 2500 C C . VAL A 1 321 ? -20.531 2.840 15.720 1.00 96.88 321 VAL A C 1
ATOM 2502 O O . VAL A 1 321 ? -19.591 3.187 16.438 1.00 96.88 321 VAL A O 1
ATOM 2505 N N . VAL A 1 322 ? -21.283 1.773 15.981 1.00 97.06 322 VAL A N 1
ATOM 2506 C CA . VAL A 1 322 ? -21.059 0.875 17.117 1.00 97.06 322 VAL A CA 1
ATOM 2507 C C . VAL A 1 322 ? -20.420 -0.414 16.614 1.00 97.06 322 VAL A C 1
ATOM 2509 O O . VAL A 1 322 ? -21.016 -1.147 15.828 1.00 97.06 322 VAL A O 1
ATOM 2512 N N . ALA A 1 323 ? -19.209 -0.715 17.074 1.00 96.94 323 ALA A N 1
ATOM 2513 C CA . ALA A 1 323 ? -18.471 -1.925 16.728 1.00 96.94 323 ALA A CA 1
ATOM 2514 C C . ALA A 1 323 ? -18.426 -2.882 17.927 1.00 96.94 323 ALA A C 1
ATOM 2516 O O . ALA A 1 323 ? -17.907 -2.538 18.987 1.00 96.94 323 ALA A O 1
ATOM 2517 N N . ARG A 1 324 ? -18.950 -4.103 17.768 1.00 96.75 324 ARG A N 1
ATOM 2518 C CA . ARG A 1 324 ? -19.076 -5.108 18.840 1.00 96.75 324 ARG A CA 1
ATOM 2519 C C . ARG A 1 324 ? -18.244 -6.351 18.542 1.00 96.75 324 ARG A C 1
ATOM 2521 O O . ARG A 1 324 ? -18.293 -6.881 17.434 1.00 96.75 324 ARG A O 1
ATOM 2528 N N . HIS A 1 325 ? -17.539 -6.859 19.549 1.00 94.81 325 HIS A N 1
ATOM 2529 C CA . HIS A 1 325 ? -16.840 -8.142 19.492 1.00 94.81 325 HIS A CA 1
ATOM 2530 C C . HIS A 1 325 ? -16.979 -8.893 20.820 1.00 94.81 325 HIS A C 1
ATOM 2532 O O . HIS A 1 325 ? -16.703 -8.340 21.884 1.00 94.81 325 HIS A O 1
ATOM 2538 N N . GLU A 1 326 ? -17.331 -10.182 20.769 1.00 91.62 326 GLU A N 1
ATOM 2539 C CA . GLU A 1 326 ? -17.636 -10.990 21.964 1.00 91.62 326 GLU A CA 1
ATOM 2540 C C . GLU A 1 326 ? -16.505 -10.983 23.003 1.00 91.62 326 GLU A C 1
ATOM 2542 O O . GLU A 1 326 ? -16.753 -10.856 24.199 1.00 91.62 326 GLU A O 1
ATOM 2547 N N . LYS A 1 327 ? -15.254 -11.082 22.538 1.00 89.81 327 LYS A N 1
ATOM 2548 C CA . LYS A 1 327 ? -14.058 -11.116 23.397 1.00 89.81 327 LYS A CA 1
ATOM 2549 C C . LYS A 1 327 ? -13.510 -9.739 23.788 1.00 89.81 327 LYS A C 1
ATOM 2551 O O . LYS A 1 327 ? -12.902 -9.612 24.845 1.00 89.81 327 LYS A O 1
ATOM 2556 N N . PHE A 1 328 ? -13.650 -8.735 22.924 1.00 87.75 328 PHE A N 1
ATOM 2557 C CA . PHE A 1 328 ? -12.890 -7.481 23.039 1.00 87.75 328 PHE A CA 1
ATOM 2558 C C . PHE A 1 328 ? -13.752 -6.297 23.480 1.00 87.75 328 PHE A C 1
ATOM 2560 O O . PHE A 1 328 ? -13.215 -5.246 23.813 1.00 87.75 328 PHE A O 1
ATOM 2567 N N . GLY A 1 329 ? -15.071 -6.490 23.566 1.00 90.19 329 GLY A N 1
ATOM 2568 C CA . GLY A 1 329 ? -16.013 -5.483 24.030 1.00 90.19 329 GLY A CA 1
ATOM 2569 C C . GLY A 1 329 ? -16.624 -4.686 22.884 1.00 90.19 329 GLY A C 1
ATOM 2570 O O . GLY A 1 329 ? -16.832 -5.196 21.782 1.00 90.19 329 GLY A O 1
ATOM 2571 N N . GLU A 1 330 ? -16.957 -3.437 23.178 1.00 93.69 330 GLU A N 1
ATOM 2572 C CA . GLU A 1 330 ? -17.646 -2.525 22.271 1.00 93.69 330 GLU A CA 1
ATOM 2573 C C . GLU A 1 330 ? -16.835 -1.237 22.101 1.00 93.69 330 GLU A C 1
ATOM 2575 O O . GLU A 1 330 ? -16.295 -0.707 23.072 1.00 93.69 330 GLU A O 1
ATOM 2580 N N . LEU A 1 331 ? -16.780 -0.735 20.871 1.00 92.62 331 LEU A N 1
ATOM 2581 C CA . LEU A 1 331 ? -16.311 0.604 20.537 1.00 92.62 331 LEU A CA 1
ATOM 2582 C C . LEU A 1 331 ? -17.485 1.410 19.985 1.00 92.62 331 LEU A C 1
ATOM 2584 O O . LEU A 1 331 ? -18.255 0.902 19.171 1.00 92.62 331 LEU A O 1
ATOM 2588 N N . VAL A 1 332 ? -17.595 2.662 20.407 1.00 94.38 332 VAL A N 1
ATOM 2589 C CA . VAL A 1 332 ? -18.613 3.604 19.949 1.00 94.38 332 VAL A CA 1
ATOM 2590 C C . VAL A 1 332 ? -17.896 4.816 19.376 1.00 94.38 332 VAL A C 1
ATOM 2592 O O . VAL A 1 332 ? -17.174 5.506 20.093 1.00 94.38 332 VAL A O 1
ATOM 2595 N N . ALA A 1 333 ? -18.053 5.034 18.076 1.00 93.69 333 ALA A N 1
ATOM 2596 C CA . ALA A 1 333 ? -17.460 6.152 17.362 1.00 93.69 333 ALA A CA 1
ATOM 2597 C C . ALA A 1 333 ? -18.545 7.125 16.904 1.00 93.69 333 ALA A C 1
ATOM 2599 O O . ALA A 1 333 ? -19.491 6.717 16.234 1.00 93.69 333 ALA A O 1
ATOM 2600 N N . GLU A 1 334 ? -18.371 8.407 17.207 1.00 93.81 334 GLU A N 1
ATOM 2601 C CA . GLU A 1 334 ? -19.250 9.480 16.738 1.00 93.81 334 GLU A CA 1
ATOM 2602 C C . GLU A 1 334 ? -18.579 10.275 15.617 1.00 93.81 334 GLU A C 1
ATOM 2604 O O . GLU A 1 334 ? -17.354 10.437 15.603 1.00 93.81 334 GLU A O 1
ATOM 2609 N N . PHE A 1 335 ? -19.383 10.790 14.687 1.00 93.12 335 PHE A N 1
ATOM 2610 C CA . PHE A 1 335 ? -18.912 11.523 13.516 1.00 93.12 335 PHE A CA 1
ATOM 2611 C C . PHE A 1 335 ? -19.731 12.789 13.269 1.00 93.12 335 PHE A C 1
ATOM 2613 O O . PHE A 1 335 ? -20.941 12.823 13.502 1.00 93.12 335 PHE A O 1
ATOM 2620 N N . ASP A 1 336 ? -19.074 13.810 12.721 1.00 89.25 336 ASP A N 1
ATOM 2621 C CA . ASP A 1 336 ? -19.748 14.994 12.195 1.00 89.25 336 ASP A CA 1
ATOM 2622 C C . ASP A 1 336 ? -20.358 14.757 10.797 1.00 89.25 336 ASP A C 1
ATOM 2624 O O . ASP A 1 336 ? -20.218 13.691 10.192 1.00 89.25 336 ASP A O 1
ATOM 2628 N N . GLU A 1 337 ? -21.032 15.776 10.256 1.00 92.44 337 GLU A N 1
ATOM 2629 C CA . GLU A 1 337 ? -21.663 15.730 8.925 1.00 92.44 337 GLU A CA 1
ATOM 2630 C C . GLU A 1 337 ? -20.663 15.507 7.773 1.00 92.44 337 GLU A C 1
ATOM 2632 O O . GLU A 1 337 ? -21.061 15.115 6.677 1.00 92.44 337 GLU A O 1
ATOM 2637 N N . MET A 1 338 ? -19.366 15.735 8.009 1.00 87.81 338 MET A N 1
ATOM 2638 C CA . MET A 1 338 ? -18.284 15.491 7.053 1.00 87.81 338 MET A CA 1
ATOM 2639 C C . MET A 1 338 ? -17.643 14.104 7.237 1.00 87.81 338 MET A C 1
ATOM 2641 O O . MET A 1 338 ? -16.619 13.827 6.621 1.00 87.81 338 MET A O 1
ATOM 2645 N N . ASN A 1 339 ? -18.227 13.225 8.061 1.00 93.25 339 ASN A N 1
ATOM 2646 C CA . ASN A 1 339 ? -17.690 11.909 8.425 1.00 93.25 339 ASN A CA 1
ATOM 2647 C C . ASN A 1 339 ? -16.340 11.948 9.155 1.00 93.25 339 ASN A C 1
ATOM 2649 O O . ASN A 1 339 ? -15.600 10.958 9.142 1.00 93.25 339 ASN A O 1
ATOM 2653 N N . ARG A 1 340 ? -16.019 13.056 9.830 1.00 89.81 340 ARG A N 1
ATOM 2654 C CA . ARG A 1 340 ? -14.836 13.150 10.689 1.00 89.81 340 ARG A CA 1
ATOM 2655 C C . ARG A 1 340 ? -15.201 12.703 12.094 1.00 89.81 340 ARG A C 1
ATOM 2657 O O . ARG A 1 340 ? -16.197 13.150 12.654 1.00 89.81 340 ARG A O 1
ATOM 2664 N N . MET A 1 341 ? -14.387 11.815 12.653 1.00 90.88 341 MET A N 1
ATOM 2665 C CA . MET A 1 341 ? -14.584 11.294 14.005 1.00 90.88 341 MET A CA 1
ATOM 2666 C C . MET A 1 341 ? -14.455 12.410 15.052 1.00 90.88 341 MET A C 1
ATOM 2668 O O . MET A 1 341 ? -13.448 13.120 15.072 1.00 90.88 341 MET A O 1
ATOM 2672 N N . THR A 1 342 ? -15.454 12.535 15.924 1.00 89.69 342 THR A N 1
ATOM 2673 C CA . THR A 1 342 ? -15.513 13.521 17.018 1.00 89.69 342 THR A CA 1
ATOM 2674 C C . THR A 1 342 ? -15.324 12.891 18.394 1.00 89.69 342 THR A C 1
ATOM 2676 O O . THR A 1 342 ? -14.790 13.548 19.285 1.00 89.69 342 THR A O 1
ATOM 2679 N N . SER A 1 343 ? -15.727 11.628 18.561 1.00 85.88 343 SER A N 1
ATOM 2680 C CA . SER A 1 343 ? -15.498 10.832 19.772 1.00 85.88 343 SER A CA 1
ATOM 2681 C C . SER A 1 343 ? -15.202 9.376 19.422 1.00 85.88 343 SER A C 1
ATOM 2683 O O . SER A 1 343 ? -15.668 8.870 18.399 1.00 85.88 343 SER A O 1
ATOM 2685 N N . LEU A 1 344 ? -14.441 8.710 20.291 1.00 90.44 344 LEU A N 1
ATOM 2686 C CA . LEU A 1 344 ? -14.219 7.269 20.269 1.00 90.44 344 LEU A CA 1
ATOM 2687 C C . LEU A 1 344 ? -14.169 6.745 21.704 1.00 90.44 344 LEU A C 1
ATOM 2689 O O . LEU A 1 344 ? -13.176 6.920 22.411 1.00 90.44 344 LEU A O 1
ATOM 2693 N N . ASP A 1 345 ? -15.235 6.068 22.105 1.00 83.31 345 ASP A N 1
ATOM 2694 C CA . ASP A 1 345 ? -15.403 5.491 23.431 1.00 83.31 345 ASP A CA 1
ATOM 2695 C C . ASP A 1 345 ? -15.302 3.965 23.378 1.00 83.31 345 ASP A C 1
ATOM 2697 O O . ASP A 1 345 ? -15.730 3.321 22.420 1.00 83.31 345 ASP A O 1
ATOM 2701 N N . ALA A 1 346 ? -14.753 3.363 24.434 1.00 82.69 346 ALA A N 1
ATOM 2702 C CA . ALA A 1 346 ? -14.612 1.916 24.546 1.00 82.69 346 ALA A CA 1
ATOM 2703 C C . ALA A 1 346 ? -15.297 1.384 25.806 1.00 82.69 346 ALA A C 1
ATOM 2705 O O . ALA A 1 346 ? -15.012 1.816 26.925 1.00 82.69 346 ALA A O 1
ATOM 2706 N N . ARG A 1 347 ? -16.169 0.388 25.635 1.00 87.00 347 ARG A N 1
ATOM 2707 C CA . ARG A 1 347 ? -16.770 -0.390 26.724 1.00 87.00 347 ARG A CA 1
ATOM 2708 C C . ARG A 1 347 ? -16.143 -1.775 26.734 1.00 87.00 347 ARG A C 1
ATOM 2710 O O . ARG A 1 347 ? -16.557 -2.687 26.018 1.00 87.00 347 ARG A O 1
ATOM 2717 N N . LEU A 1 348 ? -15.101 -1.904 27.542 1.00 78.38 348 LEU A N 1
ATOM 2718 C CA . LEU A 1 348 ? -14.260 -3.093 27.606 1.00 78.38 348 LEU A CA 1
ATOM 2719 C C . LEU A 1 348 ? -14.693 -4.000 28.757 1.00 78.38 348 LEU A C 1
ATOM 2721 O O . LEU A 1 348 ? -15.102 -3.523 29.818 1.00 78.38 348 LEU A O 1
ATOM 2725 N N . GLN A 1 349 ? -14.568 -5.313 28.570 1.00 64.50 349 GLN A N 1
ATOM 2726 C CA . GLN A 1 349 ? -14.676 -6.241 29.693 1.00 64.50 349 GLN A CA 1
ATOM 2727 C C . GLN A 1 349 ? -13.361 -6.241 30.490 1.00 64.50 349 GLN A C 1
ATOM 2729 O O . GLN A 1 349 ? -12.293 -6.226 29.873 1.00 64.50 349 GLN A O 1
ATOM 2734 N N . PRO A 1 350 ? -13.398 -6.266 31.837 1.00 54.91 350 PRO A N 1
ATOM 2735 C CA . PRO A 1 350 ? -12.189 -6.392 32.642 1.00 54.91 350 PRO A CA 1
ATOM 2736 C C . PRO A 1 350 ? -11.454 -7.690 32.296 1.00 54.91 350 PRO A C 1
ATOM 2738 O O . PRO A 1 350 ? -12.035 -8.773 32.373 1.00 54.91 350 PRO A O 1
ATOM 2741 N N . THR A 1 351 ? -10.177 -7.594 31.938 1.00 56.56 351 THR A N 1
ATOM 2742 C CA . THR A 1 351 ? -9.281 -8.754 31.901 1.00 56.56 351 THR A CA 1
ATOM 2743 C C . THR A 1 351 ? -9.014 -9.185 33.340 1.00 56.56 351 THR A C 1
ATOM 2745 O O . THR A 1 351 ? -8.456 -8.406 34.114 1.00 56.56 351 THR A O 1
ATOM 2748 N N . GLY A 1 352 ? -9.513 -10.368 33.708 1.00 47.69 352 GLY A N 1
ATOM 2749 C CA . GLY A 1 352 ? -9.327 -10.970 35.033 1.00 47.69 352 GLY A CA 1
ATOM 2750 C C . GLY A 1 352 ? -7.905 -11.426 35.310 1.00 47.69 352 GLY A C 1
ATOM 2751 O O . GLY A 1 352 ? -7.151 -11.639 34.333 1.00 47.69 352 GLY A O 1
#